Protein AF-A0A1V5XYE4-F1 (afdb_monomer)

Nearest PDB structures (foldseek):
  3ja6-assembly1_I  TM=1.563E-01  e=5.428E+00  Escherichia coli

Structure (mmCIF, N/CA/C/O backbone):
data_AF-A0A1V5XYE4-F1
#
_entry.id   AF-A0A1V5XYE4-F1
#
loop_
_atom_site.group_PDB
_atom_site.id
_atom_site.type_symbol
_atom_site.label_atom_id
_atom_site.label_alt_id
_atom_site.label_comp_id
_atom_site.label_asym_id
_atom_site.label_entity_id
_atom_site.label_seq_id
_atom_site.pdbx_PDB_ins_code
_atom_site.Cartn_x
_atom_site.Cartn_y
_atom_site.Cartn_z
_atom_site.occupancy
_atom_site.B_iso_or_equiv
_atom_site.auth_seq_id
_atom_site.auth_comp_id
_atom_site.auth_asym_id
_atom_site.auth_atom_id
_atom_site.pdbx_PDB_model_num
ATOM 1 N N . MET A 1 1 ? 5.015 5.036 19.040 1.00 87.12 1 MET A N 1
ATOM 2 C CA . MET A 1 1 ? 4.004 5.049 17.953 1.00 87.12 1 MET A CA 1
ATOM 3 C C . MET A 1 1 ? 4.016 3.745 17.166 1.00 87.12 1 MET A C 1
ATOM 5 O O . MET A 1 1 ? 3.010 3.056 17.189 1.00 87.12 1 MET A O 1
ATOM 9 N N . PHE A 1 2 ? 5.147 3.358 16.565 1.00 89.50 2 PHE A N 1
ATOM 10 C CA . PHE A 1 2 ? 5.253 2.125 15.772 1.00 89.50 2 PHE A CA 1
ATOM 11 C C . PHE A 1 2 ? 4.821 0.846 16.514 1.00 89.50 2 PHE A C 1
ATOM 13 O O . PHE A 1 2 ? 4.081 0.051 15.952 1.00 89.50 2 PHE A O 1
ATOM 20 N N . GLY A 1 3 ? 5.181 0.682 17.795 1.00 89.25 3 GLY A N 1
ATOM 21 C CA . GLY A 1 3 ? 4.737 -0.477 18.587 1.00 89.25 3 GLY A CA 1
ATOM 22 C C . GLY A 1 3 ? 3.211 -0.617 18.690 1.00 89.25 3 GLY A C 1
ATOM 23 O O . GLY A 1 3 ? 2.700 -1.724 18.583 1.00 89.25 3 GLY A O 1
ATOM 24 N N . ARG A 1 4 ? 2.474 0.501 18.800 1.00 88.06 4 ARG A N 1
ATOM 25 C CA . ARG A 1 4 ? 0.998 0.494 18.793 1.00 88.06 4 ARG A CA 1
ATOM 26 C C . ARG A 1 4 ? 0.442 0.087 17.428 1.00 88.06 4 ARG A C 1
ATOM 28 O O . ARG A 1 4 ? -0.447 -0.751 17.369 1.00 88.06 4 ARG A O 1
ATOM 35 N N . ILE A 1 5 ? 1.027 0.609 16.345 1.00 90.81 5 ILE A N 1
ATOM 36 C CA . ILE A 1 5 ? 0.673 0.233 14.965 1.00 90.81 5 ILE A CA 1
ATOM 37 C C . ILE A 1 5 ? 0.861 -1.269 14.755 1.00 90.81 5 ILE A C 1
ATOM 39 O O . ILE A 1 5 ? -0.034 -1.924 14.229 1.00 90.81 5 ILE A O 1
ATOM 43 N N . PHE A 1 6 ? 2.001 -1.812 15.187 1.00 91.88 6 PHE A N 1
ATOM 44 C CA . PHE A 1 6 ? 2.317 -3.228 15.033 1.00 91.88 6 PHE A CA 1
ATOM 45 C C . PHE A 1 6 ? 1.397 -4.127 15.865 1.00 91.88 6 PHE A C 1
ATOM 47 O O . PHE A 1 6 ? 0.899 -5.116 15.342 1.00 91.88 6 PHE A O 1
ATOM 54 N N . LEU A 1 7 ? 1.130 -3.773 17.127 1.00 89.62 7 LEU A N 1
ATOM 55 C CA . LEU A 1 7 ? 0.199 -4.518 17.981 1.00 89.62 7 LEU A CA 1
ATOM 56 C C . LEU A 1 7 ? -1.216 -4.517 17.400 1.00 89.62 7 LEU A C 1
ATOM 58 O O . LEU A 1 7 ? -1.809 -5.581 17.266 1.00 89.62 7 LEU A O 1
ATOM 62 N N . LYS A 1 8 ? -1.729 -3.348 16.994 1.00 89.25 8 LYS A N 1
ATOM 63 C CA . LYS A 1 8 ? -3.034 -3.236 16.328 1.00 89.25 8 LYS A CA 1
ATOM 64 C C . LYS A 1 8 ? -3.092 -4.090 15.067 1.00 89.25 8 LYS A C 1
ATOM 66 O O . LYS A 1 8 ? -3.981 -4.913 14.926 1.00 89.25 8 LYS A O 1
ATOM 71 N N . PHE A 1 9 ? -2.094 -3.947 14.198 1.00 93.69 9 PHE A N 1
ATOM 72 C CA . PHE A 1 9 ? -1.968 -4.745 12.981 1.00 93.69 9 PHE A CA 1
ATOM 73 C C . PHE A 1 9 ? -1.980 -6.252 13.273 1.00 93.69 9 PHE A C 1
ATOM 75 O O . PHE A 1 9 ? -2.695 -6.997 12.611 1.00 93.69 9 PHE A O 1
ATOM 82 N N . PHE A 1 10 ? -1.205 -6.698 14.264 1.00 93.81 10 PHE A N 1
ATOM 83 C CA . PHE A 1 10 ? -1.121 -8.103 14.641 1.00 93.81 10 PHE A CA 1
ATOM 84 C C . PHE A 1 10 ? -2.472 -8.639 15.122 1.00 93.81 10 PHE A C 1
ATOM 86 O O . PHE A 1 10 ? -2.910 -9.681 14.641 1.00 93.81 10 PHE A O 1
ATOM 93 N N . TRP A 1 11 ? -3.142 -7.922 16.026 1.00 92.56 11 TRP A N 1
ATOM 94 C CA . TRP A 1 11 ? -4.432 -8.341 16.573 1.00 92.56 11 TRP A CA 1
ATOM 95 C C . TRP A 1 11 ? -5.554 -8.298 15.532 1.00 92.56 11 TRP A C 1
ATOM 97 O O . TRP A 1 11 ? -6.297 -9.269 15.424 1.00 92.56 11 TRP A O 1
ATOM 107 N N . ASP A 1 12 ? -5.612 -7.255 14.698 1.00 92.75 12 ASP A N 1
ATOM 108 C CA . ASP A 1 12 ? -6.582 -7.152 13.600 1.00 92.75 12 ASP A CA 1
ATOM 109 C C . ASP A 1 12 ? -6.436 -8.327 12.614 1.00 92.75 12 ASP A C 1
ATOM 111 O O . ASP A 1 12 ? -7.423 -8.857 12.106 1.00 92.75 12 ASP A O 1
ATOM 115 N N . VAL A 1 13 ? -5.203 -8.766 12.340 1.00 94.25 13 VAL A N 1
ATOM 116 C CA . VAL A 1 13 ? -4.950 -9.939 11.492 1.00 94.25 13 VAL A CA 1
ATOM 117 C C . VAL A 1 13 ? -5.279 -11.239 12.223 1.00 94.25 13 VAL A C 1
ATOM 119 O O . VAL A 1 13 ? -5.852 -12.136 11.613 1.00 94.25 13 VAL A O 1
ATOM 122 N N . TYR A 1 14 ? -4.909 -11.361 13.498 1.00 93.75 14 TYR A N 1
ATOM 123 C CA . TYR A 1 14 ? -5.106 -12.573 14.294 1.00 93.75 14 TYR A CA 1
ATOM 124 C C . TYR A 1 14 ? -6.592 -12.890 14.491 1.00 93.75 14 TYR A C 1
ATOM 126 O O . TYR A 1 14 ? -7.023 -14.000 14.174 1.00 93.75 14 TYR A O 1
ATOM 134 N N . ASP A 1 15 ? -7.380 -11.907 14.935 1.00 92.56 15 ASP A N 1
ATOM 135 C CA . ASP A 1 15 ? -8.805 -12.083 15.241 1.00 92.56 15 ASP A CA 1
ATOM 136 C C . ASP A 1 15 ? -9.614 -12.463 13.981 1.00 92.56 15 ASP A C 1
ATOM 138 O O . ASP A 1 15 ? -10.582 -13.220 14.056 1.00 92.56 15 ASP A O 1
ATOM 142 N N . TYR A 1 16 ? -9.180 -12.009 12.799 1.00 94.31 16 TYR A N 1
ATOM 143 C CA . TYR A 1 16 ? -9.858 -12.260 11.521 1.00 94.31 16 TYR A CA 1
ATOM 144 C C . TYR A 1 16 ? -9.106 -13.210 10.580 1.00 94.31 16 TYR A C 1
ATOM 146 O O . TYR A 1 16 ? -9.480 -13.338 9.410 1.00 94.31 16 TYR A O 1
ATOM 154 N N . LEU A 1 17 ? -8.086 -13.925 11.070 1.00 94.75 17 LEU A N 1
ATOM 155 C CA . LEU A 1 17 ? -7.137 -14.682 10.243 1.00 94.75 17 LEU A CA 1
ATOM 156 C C . LEU A 1 17 ? -7.825 -15.628 9.250 1.00 94.75 17 LEU A C 1
ATOM 158 O O . LEU A 1 17 ? -7.486 -15.646 8.068 1.00 94.75 17 LEU A O 1
ATOM 162 N N . GLY A 1 18 ? -8.834 -16.378 9.705 1.00 94.69 18 GLY A N 1
ATOM 163 C CA . GLY A 1 18 ? -9.575 -17.313 8.854 1.00 94.69 18 GLY A CA 1
ATOM 164 C C . GLY A 1 18 ? -10.311 -16.628 7.695 1.00 94.69 18 GLY A C 1
ATOM 165 O O . GLY A 1 18 ? -10.208 -17.075 6.551 1.00 94.69 18 GLY A O 1
ATOM 166 N N . ARG A 1 19 ? -11.009 -15.511 7.964 1.00 94.44 19 ARG A N 1
ATOM 167 C CA . ARG A 1 19 ? -11.708 -14.727 6.925 1.00 94.44 19 ARG A CA 1
ATOM 168 C C . ARG A 1 19 ? -10.698 -14.106 5.957 1.00 94.44 19 ARG A C 1
ATOM 170 O O . ARG A 1 19 ? -10.899 -14.148 4.746 1.00 94.44 19 ARG A O 1
ATOM 177 N N . LEU A 1 20 ? -9.579 -13.605 6.472 1.00 92.12 20 LEU A N 1
ATOM 178 C CA . LEU A 1 20 ? -8.527 -12.992 5.664 1.00 92.12 20 LEU A CA 1
ATOM 179 C C . LEU A 1 20 ? -7.843 -13.989 4.727 1.00 92.12 20 LEU A C 1
ATOM 181 O O . LEU A 1 20 ? -7.649 -13.657 3.561 1.00 92.12 20 LEU A O 1
ATOM 185 N N . ILE A 1 21 ? -7.538 -15.209 5.185 1.00 94.25 21 ILE A N 1
ATOM 186 C CA . ILE A 1 21 ? -6.959 -16.263 4.334 1.00 94.25 21 ILE A CA 1
ATOM 187 C C . ILE A 1 21 ? -7.902 -16.588 3.175 1.00 94.25 21 ILE A C 1
ATOM 189 O O . ILE A 1 21 ? -7.488 -16.579 2.018 1.00 94.25 21 ILE A O 1
ATOM 193 N N . VAL A 1 22 ? -9.185 -16.830 3.462 1.00 94.12 22 VAL A N 1
ATOM 194 C CA . VAL A 1 22 ? -10.173 -17.165 2.424 1.00 94.12 22 VAL A CA 1
ATOM 195 C C . VAL A 1 22 ? -10.345 -16.006 1.437 1.00 94.12 22 VAL A C 1
ATOM 197 O O . VAL A 1 22 ? -10.316 -16.221 0.225 1.00 94.12 22 VAL A O 1
ATOM 200 N N . ALA A 1 23 ? -10.455 -14.770 1.931 1.00 91.38 23 ALA A N 1
ATOM 201 C CA . ALA A 1 23 ? -10.553 -13.587 1.084 1.00 91.38 23 ALA A CA 1
ATOM 202 C C . ALA A 1 23 ? -9.298 -13.404 0.209 1.00 91.38 23 ALA A C 1
ATOM 204 O O . ALA A 1 23 ? -9.416 -13.127 -0.984 1.00 91.38 23 ALA A O 1
ATOM 205 N N . ASN A 1 24 ? -8.100 -13.612 0.766 1.00 91.25 24 ASN A N 1
ATOM 206 C CA . ASN A 1 24 ? -6.839 -13.513 0.035 1.00 91.25 24 ASN A CA 1
ATOM 207 C C . ASN A 1 24 ? -6.732 -14.589 -1.056 1.00 91.25 24 ASN A C 1
ATOM 209 O O . ASN A 1 24 ? -6.371 -14.254 -2.178 1.00 91.25 24 ASN A O 1
ATOM 213 N N . ILE A 1 25 ? -7.124 -15.839 -0.777 1.00 91.94 25 ILE A N 1
ATOM 214 C CA . ILE A 1 25 ? -7.169 -16.926 -1.773 1.00 91.94 25 ILE A CA 1
ATOM 215 C C . ILE A 1 25 ? -8.095 -16.554 -2.935 1.00 91.94 25 ILE A C 1
ATOM 217 O O . ILE A 1 25 ? -7.688 -16.639 -4.094 1.00 91.94 25 ILE A O 1
ATOM 221 N N . ILE A 1 26 ? -9.323 -16.105 -2.645 1.00 91.25 26 ILE A N 1
ATOM 222 C CA . ILE A 1 26 ? -10.295 -15.704 -3.677 1.00 91.25 26 ILE A CA 1
ATOM 223 C C . ILE A 1 26 ? -9.721 -14.573 -4.538 1.00 91.25 26 ILE A C 1
ATOM 225 O O . ILE A 1 26 ? -9.756 -14.647 -5.767 1.00 91.25 26 ILE A O 1
ATOM 229 N N . LEU A 1 27 ? -9.160 -13.541 -3.904 1.00 88.25 27 LEU A N 1
ATOM 230 C CA . LEU A 1 27 ? -8.563 -12.408 -4.606 1.00 88.25 27 LEU A CA 1
ATOM 231 C C . LEU A 1 27 ? -7.361 -12.835 -5.450 1.00 88.25 27 LEU A C 1
ATOM 233 O O . LEU A 1 27 ? -7.270 -12.430 -6.605 1.00 88.25 27 LEU A O 1
ATOM 237 N N . CYS A 1 28 ? -6.477 -13.683 -4.925 1.00 86.81 28 CYS A N 1
ATOM 238 C CA . CYS A 1 28 ? -5.348 -14.220 -5.675 1.00 86.81 28 CYS A CA 1
ATOM 239 C C . CYS A 1 28 ? -5.809 -15.015 -6.898 1.00 86.81 28 CYS A C 1
ATOM 241 O O . CYS A 1 28 ? -5.281 -14.785 -7.980 1.00 86.81 28 CYS A O 1
ATOM 243 N N . LEU A 1 29 ? -6.820 -15.879 -6.775 1.00 88.94 29 LEU A N 1
ATOM 244 C CA . LEU A 1 29 ? -7.366 -16.623 -7.916 1.00 88.94 29 LEU A CA 1
ATOM 245 C C . LEU A 1 29 ? -7.940 -15.690 -8.992 1.00 88.94 29 LEU A C 1
ATOM 247 O O . LEU A 1 29 ? -7.657 -15.877 -10.176 1.00 88.94 29 LEU A O 1
ATOM 251 N N . ILE A 1 30 ? -8.694 -14.660 -8.591 1.00 87.31 30 ILE A N 1
ATOM 252 C CA . ILE A 1 30 ? -9.241 -13.654 -9.516 1.00 87.31 30 ILE A CA 1
ATOM 253 C C . ILE A 1 30 ? -8.107 -12.901 -10.219 1.00 87.31 30 ILE A C 1
ATOM 255 O O . ILE A 1 30 ? -8.108 -12.783 -11.443 1.00 87.31 30 ILE A O 1
ATOM 259 N N . ILE A 1 31 ? -7.124 -12.416 -9.459 1.00 84.44 31 ILE A N 1
ATOM 260 C CA . ILE A 1 31 ? -5.975 -11.672 -9.981 1.00 84.44 31 ILE A CA 1
ATOM 261 C C . ILE A 1 31 ? -5.167 -12.532 -10.947 1.00 84.44 31 ILE A C 1
ATOM 263 O O . ILE A 1 31 ? -4.889 -12.092 -12.059 1.00 84.44 31 ILE A O 1
ATOM 267 N N . THR A 1 32 ? -4.801 -13.752 -10.554 1.00 82.94 32 THR A N 1
ATOM 268 C CA . THR A 1 32 ? -4.034 -14.665 -11.404 1.00 82.94 32 THR A CA 1
ATOM 269 C C . THR A 1 32 ? -4.805 -14.983 -12.681 1.00 82.94 32 THR A C 1
ATOM 271 O O . THR A 1 32 ? -4.222 -14.903 -13.758 1.00 82.94 32 THR A O 1
ATOM 274 N N . GLY A 1 33 ? -6.114 -15.243 -12.594 1.00 86.00 33 GLY A N 1
ATOM 275 C CA . GLY A 1 33 ? -6.963 -15.458 -13.768 1.00 86.00 33 GLY A CA 1
ATOM 276 C C . GLY A 1 33 ? -6.997 -14.253 -14.714 1.00 86.00 33 GLY A C 1
ATOM 277 O O . GLY A 1 33 ? -6.826 -14.414 -15.923 1.00 86.00 33 GLY A O 1
ATOM 278 N N . LEU A 1 34 ? -7.144 -13.038 -14.174 1.00 84.06 34 LEU A N 1
ATOM 279 C CA . LEU A 1 34 ? -7.104 -11.799 -14.957 1.00 84.06 34 LEU A CA 1
ATOM 280 C C . LEU A 1 34 ? -5.739 -11.589 -15.615 1.00 84.06 34 LEU A C 1
ATOM 282 O O . LEU A 1 34 ? -5.681 -11.276 -16.801 1.00 84.06 34 LEU A O 1
ATOM 286 N N . ILE A 1 35 ? -4.646 -11.803 -14.880 1.00 79.50 35 ILE A N 1
ATOM 287 C CA . ILE A 1 35 ? -3.281 -11.705 -15.412 1.00 79.50 35 ILE A CA 1
ATOM 288 C C . ILE A 1 35 ? -3.088 -12.696 -16.558 1.00 79.50 35 ILE A C 1
ATOM 290 O O . ILE A 1 35 ? -2.590 -12.311 -17.613 1.00 79.50 35 ILE A O 1
ATOM 294 N N . SER A 1 36 ? -3.503 -13.953 -16.386 1.00 82.75 36 SER A N 1
ATOM 295 C CA . SER A 1 36 ? -3.401 -14.968 -17.435 1.00 82.75 36 SER A CA 1
ATOM 296 C C . SER A 1 36 ? -4.205 -14.586 -18.679 1.00 82.75 36 SER A C 1
ATOM 298 O O . SER A 1 36 ? -3.688 -14.707 -19.788 1.00 82.75 36 SER A O 1
ATOM 300 N N . ALA A 1 37 ? -5.426 -14.070 -18.514 1.00 84.12 37 ALA A N 1
ATOM 301 C CA . ALA A 1 37 ? -6.259 -13.605 -19.623 1.00 84.12 37 ALA A CA 1
ATOM 302 C C . ALA A 1 37 ? -5.641 -12.406 -20.361 1.00 84.12 37 ALA A C 1
ATOM 304 O O . ALA A 1 37 ? -5.561 -12.409 -21.589 1.00 84.12 37 ALA A O 1
ATOM 305 N N . ILE A 1 38 ? -5.155 -11.406 -19.622 1.00 82.00 38 ILE A N 1
ATOM 306 C CA . ILE A 1 38 ? -4.462 -10.238 -20.183 1.00 82.00 38 ILE A CA 1
ATOM 307 C C . ILE A 1 38 ? -3.219 -10.675 -20.946 1.00 82.00 38 ILE A C 1
ATOM 309 O O . ILE A 1 38 ? -2.974 -10.199 -22.051 1.00 82.00 38 ILE A O 1
ATOM 313 N N . TRP A 1 39 ? -2.426 -11.574 -20.366 1.00 79.44 39 TRP A N 1
ATOM 314 C CA . TRP A 1 39 ? -1.197 -12.040 -20.986 1.00 79.44 39 TRP A CA 1
ATOM 315 C C . TRP A 1 39 ? -1.480 -12.824 -22.267 1.00 79.44 39 TRP A C 1
ATOM 317 O O . TRP A 1 39 ? -0.854 -12.556 -23.288 1.00 79.44 39 TRP A O 1
ATOM 327 N N . ALA A 1 40 ? -2.479 -13.711 -22.252 1.00 84.50 40 ALA A N 1
ATOM 328 C CA . ALA A 1 40 ? -2.927 -14.429 -23.442 1.00 84.50 40 ALA A CA 1
ATOM 329 C C . ALA A 1 40 ? -3.407 -13.472 -24.547 1.00 84.50 40 ALA A C 1
ATOM 331 O O . ALA A 1 40 ? -3.040 -13.641 -25.708 1.00 84.50 40 ALA A O 1
ATOM 332 N N . ALA A 1 41 ? -4.167 -12.431 -24.189 1.00 83.38 41 ALA A N 1
ATOM 333 C CA . ALA A 1 41 ? -4.645 -11.420 -25.132 1.00 83.38 41 ALA A CA 1
ATOM 334 C C . ALA A 1 41 ? -3.528 -10.492 -25.644 1.00 83.38 41 ALA A C 1
ATOM 336 O O . ALA A 1 41 ? -3.555 -10.061 -26.794 1.00 83.38 41 ALA A O 1
ATOM 337 N N . GLY A 1 42 ? -2.537 -10.182 -24.804 1.00 80.44 42 GLY A N 1
ATOM 338 C CA . GLY A 1 42 ? -1.397 -9.327 -25.138 1.00 80.44 42 GLY A CA 1
ATOM 339 C C . GLY A 1 42 ? -0.279 -10.048 -25.893 1.00 80.44 42 GLY A C 1
ATOM 340 O O . GLY A 1 42 ? 0.546 -9.394 -26.530 1.00 80.44 42 GLY A O 1
ATOM 341 N N . TYR A 1 43 ? -0.242 -11.382 -25.864 1.00 82.25 43 TYR A N 1
ATOM 342 C CA . TYR A 1 43 ? 0.817 -12.182 -26.482 1.00 82.25 43 TYR A CA 1
ATOM 343 C C . TYR A 1 43 ? 0.989 -11.961 -28.002 1.00 82.25 43 TYR A C 1
ATOM 345 O O . TYR A 1 43 ? 2.128 -11.843 -28.456 1.00 82.25 43 TYR A O 1
ATOM 353 N N . PRO A 1 44 ? -0.070 -11.820 -28.822 1.00 84.19 44 PRO A N 1
ATOM 354 C CA . PRO A 1 44 ? 0.095 -11.497 -30.242 1.00 84.19 44 PRO A CA 1
ATOM 355 C C . PRO A 1 44 ? 0.760 -10.132 -30.461 1.00 84.19 44 PRO A C 1
ATOM 357 O O . PRO A 1 44 ? 1.620 -9.982 -31.329 1.00 84.19 44 PRO A O 1
ATOM 360 N N . LEU A 1 45 ? 0.410 -9.145 -29.630 1.00 76.38 45 LEU A N 1
ATOM 361 C CA . LEU A 1 45 ? 0.993 -7.807 -29.683 1.00 76.38 45 LEU A CA 1
ATOM 362 C C . LEU A 1 45 ? 2.467 -7.826 -29.237 1.00 76.38 45 LEU A C 1
ATOM 364 O O . LEU A 1 45 ? 3.300 -7.155 -29.845 1.00 76.38 45 LEU A O 1
ATOM 368 N N . TYR A 1 46 ? 2.805 -8.664 -28.248 1.00 76.81 46 TYR A N 1
ATOM 369 C CA . TYR A 1 46 ? 4.188 -8.920 -27.828 1.00 76.81 46 TYR A CA 1
ATOM 370 C C . TYR A 1 46 ? 5.051 -9.413 -28.987 1.00 76.81 46 TYR A C 1
ATOM 372 O O . TYR A 1 46 ? 6.152 -8.907 -29.213 1.00 76.81 46 TYR A O 1
ATOM 380 N N . MET A 1 47 ? 4.535 -10.393 -29.729 1.00 79.94 47 MET A N 1
ATOM 381 C CA . MET A 1 47 ? 5.239 -10.986 -30.862 1.00 79.94 47 MET A CA 1
ATOM 382 C C . MET A 1 47 ? 5.427 -9.983 -32.008 1.00 79.94 47 MET A C 1
ATOM 384 O O . MET A 1 47 ? 6.448 -10.034 -32.690 1.00 79.94 47 MET A O 1
ATOM 388 N N . ALA A 1 48 ? 4.494 -9.041 -32.183 1.00 80.25 48 ALA A N 1
ATOM 389 C CA . ALA A 1 48 ? 4.549 -8.022 -33.229 1.00 80.25 48 ALA A CA 1
ATOM 390 C C . ALA A 1 48 ? 5.500 -6.846 -32.918 1.00 80.25 48 ALA A C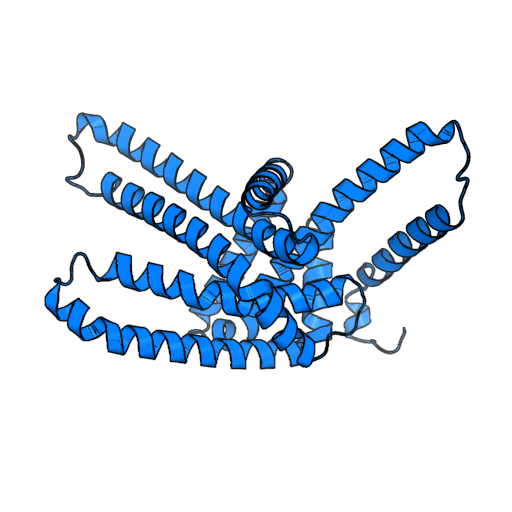 1
ATOM 392 O O . ALA A 1 48 ? 6.159 -6.342 -33.824 1.00 80.25 48 ALA A O 1
ATOM 393 N N . MET A 1 49 ? 5.590 -6.394 -31.660 1.00 71.50 49 MET A N 1
ATOM 394 C CA . MET A 1 49 ? 6.289 -5.143 -31.296 1.00 71.50 49 MET A CA 1
ATOM 395 C C . MET A 1 49 ? 7.775 -5.307 -30.921 1.00 71.50 49 MET A C 1
ATOM 397 O O . MET A 1 49 ? 8.461 -4.319 -30.657 1.00 71.50 49 MET A O 1
ATOM 401 N N . GLY A 1 50 ? 8.302 -6.534 -30.917 1.00 70.25 50 GLY A N 1
ATOM 402 C CA . GLY A 1 50 ? 9.698 -6.816 -30.579 1.00 70.25 50 GLY A CA 1
ATOM 403 C C . GLY A 1 50 ? 9.983 -6.827 -29.067 1.00 70.25 50 GLY A C 1
ATOM 404 O O . GLY A 1 50 ? 9.460 -6.041 -28.276 1.00 70.25 50 GLY A O 1
ATOM 405 N N . LYS A 1 51 ? 10.868 -7.741 -28.646 1.00 69.25 51 LYS A N 1
ATOM 406 C CA . LYS A 1 51 ? 11.081 -8.118 -27.232 1.00 69.25 51 LYS A CA 1
ATOM 407 C C . LYS A 1 51 ? 11.600 -6.991 -26.324 1.00 69.25 51 LYS A C 1
ATOM 409 O O . LYS A 1 51 ? 11.444 -7.085 -25.111 1.00 69.25 51 LYS A O 1
ATOM 414 N N . ALA A 1 52 ? 12.227 -5.955 -26.887 1.00 64.56 52 ALA A N 1
ATOM 415 C CA . ALA A 1 52 ? 12.987 -4.954 -26.133 1.00 64.56 52 ALA A CA 1
ATOM 416 C C . ALA A 1 52 ? 12.139 -3.824 -25.512 1.00 64.56 52 ALA A C 1
ATOM 418 O O . ALA A 1 52 ? 12.591 -3.202 -24.555 1.00 64.56 52 ALA A O 1
ATOM 419 N N . LEU A 1 53 ? 10.932 -3.562 -26.029 1.00 57.81 53 LEU A N 1
ATOM 420 C CA . LEU A 1 53 ? 10.060 -2.460 -25.576 1.00 57.81 53 LEU A CA 1
ATOM 421 C C . LEU A 1 53 ? 8.774 -2.940 -24.893 1.00 57.81 53 LEU A C 1
ATOM 423 O O . LEU A 1 53 ? 8.223 -2.241 -24.049 1.00 57.81 53 LEU A O 1
ATOM 427 N N . PHE A 1 54 ? 8.309 -4.144 -25.223 1.00 61.53 54 PHE A N 1
ATOM 428 C CA . PHE A 1 54 ? 7.010 -4.641 -24.775 1.00 61.53 54 PHE A CA 1
ATOM 429 C C . PHE A 1 54 ? 7.002 -5.171 -23.330 1.00 61.53 54 PHE A C 1
ATOM 431 O O . PHE A 1 54 ? 5.998 -5.069 -22.629 1.00 61.53 54 PHE A O 1
ATOM 438 N N . LEU A 1 55 ? 8.120 -5.741 -22.869 1.00 58.31 55 LEU A N 1
ATOM 439 C CA . LEU A 1 55 ? 8.186 -6.467 -21.594 1.00 58.31 55 LEU A CA 1
ATOM 440 C C . LEU A 1 55 ? 8.070 -5.570 -20.341 1.00 58.31 55 LEU A C 1
ATOM 442 O O . LEU A 1 55 ? 7.340 -5.954 -19.428 1.00 58.31 55 LEU A O 1
ATOM 446 N N . PRO A 1 56 ? 8.726 -4.391 -20.271 1.00 56.50 56 PRO A N 1
ATOM 447 C CA . PRO A 1 56 ? 8.620 -3.519 -19.100 1.00 56.50 56 PRO A CA 1
ATOM 448 C C . PRO A 1 56 ? 7.271 -2.789 -19.045 1.00 56.50 56 PRO A C 1
ATOM 450 O O . PRO A 1 56 ? 6.604 -2.813 -18.018 1.00 56.50 56 PRO A O 1
ATOM 453 N N . ALA A 1 57 ? 6.837 -2.211 -20.171 1.00 55.88 57 ALA A N 1
ATOM 454 C CA . ALA A 1 57 ? 5.698 -1.292 -20.221 1.00 55.88 57 ALA A CA 1
ATOM 455 C C . ALA A 1 57 ? 4.326 -1.983 -20.121 1.00 55.88 57 ALA A C 1
ATOM 457 O O . ALA A 1 57 ? 3.383 -1.408 -19.581 1.00 55.88 57 ALA A O 1
ATOM 458 N N . LEU A 1 58 ? 4.193 -3.211 -20.637 1.00 58.19 58 LEU A N 1
ATOM 459 C CA . LEU A 1 58 ? 2.913 -3.924 -20.633 1.00 58.19 58 LEU A CA 1
ATOM 460 C C . LEU A 1 58 ? 2.769 -4.841 -19.411 1.00 58.19 58 LEU A C 1
ATOM 462 O O . LEU A 1 58 ? 1.671 -4.982 -18.880 1.00 58.19 58 LEU A O 1
ATOM 466 N N . GLY A 1 59 ? 3.874 -5.423 -18.931 1.00 57.19 59 GLY A N 1
ATOM 467 C CA . GLY A 1 59 ? 3.877 -6.346 -17.794 1.00 57.19 59 GLY A CA 1
ATOM 468 C C . GLY A 1 59 ? 3.670 -5.658 -16.445 1.00 57.19 59 GLY A C 1
ATOM 469 O O . GLY A 1 59 ? 2.859 -6.121 -15.650 1.00 57.19 59 GLY A O 1
ATOM 470 N N . ILE A 1 60 ? 4.362 -4.543 -16.194 1.00 57.97 60 ILE A N 1
ATOM 471 C CA . ILE A 1 60 ? 4.286 -3.816 -14.917 1.00 57.97 60 ILE A CA 1
ATOM 472 C C . ILE A 1 60 ? 3.028 -2.937 -14.892 1.00 57.97 60 ILE A C 1
ATOM 474 O O . ILE A 1 60 ? 2.246 -3.006 -13.941 1.00 57.97 60 ILE A O 1
ATOM 478 N N . GLY A 1 61 ? 2.754 -2.230 -15.993 1.00 56.50 61 GLY A N 1
ATOM 479 C CA . GLY A 1 61 ? 1.549 -1.425 -16.180 1.00 56.50 61 GLY A CA 1
ATOM 480 C C . GLY A 1 61 ? 0.250 -2.209 -15.961 1.00 56.50 61 GLY A C 1
ATOM 481 O O . GLY A 1 61 ? -0.522 -1.865 -15.068 1.00 56.50 61 GLY A O 1
ATOM 482 N N . LEU A 1 62 ? -0.018 -3.293 -16.701 1.00 56.47 62 LEU A N 1
ATOM 483 C CA . LEU A 1 62 ? -1.282 -4.039 -16.539 1.00 56.47 62 LEU A CA 1
ATOM 484 C C . LEU A 1 62 ? -1.389 -4.768 -15.196 1.00 56.47 62 LEU A C 1
ATOM 486 O O . LEU A 1 62 ? -2.478 -4.804 -14.617 1.00 56.47 62 LEU A O 1
ATOM 490 N N . PHE A 1 63 ? -0.277 -5.305 -14.681 1.00 55.91 63 PHE A N 1
ATOM 491 C CA . PHE A 1 63 ? -0.241 -5.972 -13.380 1.00 55.91 63 PHE A CA 1
ATOM 492 C C . PHE A 1 63 ? -0.625 -5.007 -12.260 1.00 55.91 63 PHE A C 1
ATOM 494 O O . PHE A 1 63 ? -1.557 -5.275 -11.505 1.00 55.91 63 PHE A O 1
ATOM 501 N N . LEU A 1 64 ? 0.021 -3.842 -12.189 1.00 60.25 64 LEU A N 1
ATOM 502 C CA . LEU A 1 64 ? -0.266 -2.875 -11.137 1.00 60.25 64 LEU A CA 1
ATOM 503 C C . LEU A 1 64 ? -1.666 -2.254 -11.299 1.00 60.25 64 LEU A C 1
ATOM 505 O O . LEU A 1 64 ? -2.330 -1.995 -10.295 1.00 60.25 64 LEU A O 1
ATOM 509 N N . THR A 1 65 ? -2.147 -2.038 -12.533 1.00 54.75 65 THR A N 1
ATOM 510 C CA . THR A 1 65 ? -3.404 -1.294 -12.767 1.00 54.75 65 THR A CA 1
ATOM 511 C C . THR A 1 65 ? -4.640 -2.114 -12.411 1.00 54.75 65 THR A C 1
ATOM 513 O O . THR A 1 65 ? -5.631 -1.554 -11.955 1.00 54.75 65 THR A O 1
ATOM 516 N N . ILE A 1 66 ? -4.593 -3.438 -12.578 1.00 53.22 66 ILE A N 1
ATOM 517 C CA . ILE A 1 66 ? -5.759 -4.308 -12.365 1.00 53.22 66 ILE A CA 1
ATOM 518 C C . ILE A 1 66 ? -5.648 -5.089 -11.049 1.00 53.22 66 ILE A C 1
ATOM 520 O O . ILE A 1 66 ? -6.649 -5.235 -10.346 1.00 53.22 66 ILE A O 1
ATOM 524 N N . ALA A 1 67 ? -4.447 -5.541 -10.667 1.00 57.44 67 ALA A N 1
ATOM 525 C CA . ALA A 1 67 ? -4.279 -6.436 -9.522 1.00 57.44 67 ALA A CA 1
ATOM 526 C C . ALA A 1 67 ? -4.224 -5.731 -8.160 1.00 57.44 67 ALA A C 1
ATOM 528 O O . ALA A 1 67 ? -4.575 -6.351 -7.164 1.00 57.44 67 ALA A O 1
ATOM 529 N N . LEU A 1 68 ? -3.794 -4.466 -8.079 1.00 65.81 68 LEU A N 1
ATOM 530 C CA . LEU A 1 68 ? -3.668 -3.746 -6.800 1.00 65.81 68 LEU A CA 1
ATOM 531 C C . LEU A 1 68 ? -4.962 -3.081 -6.296 1.00 65.81 68 LEU A C 1
ATOM 533 O O . LEU A 1 68 ? -5.278 -3.256 -5.118 1.00 65.81 68 LEU A O 1
ATOM 537 N N . PRO A 1 69 ? -5.738 -2.340 -7.115 1.00 67.50 69 PRO A N 1
ATOM 538 C CA . PRO A 1 69 ? -6.905 -1.617 -6.604 1.00 67.50 69 PRO A CA 1
ATOM 539 C C . PRO A 1 69 ? -8.071 -2.540 -6.231 1.00 67.50 69 PRO A C 1
ATOM 541 O O . PRO A 1 69 ? -8.861 -2.193 -5.355 1.00 67.50 69 PRO A O 1
ATOM 544 N N . PHE A 1 70 ? -8.180 -3.715 -6.862 1.00 68.31 70 PHE A N 1
ATOM 545 C CA . PHE A 1 70 ? -9.278 -4.656 -6.621 1.00 68.31 70 PHE A CA 1
ATOM 546 C C . PHE A 1 70 ? -9.229 -5.274 -5.204 1.00 68.31 70 PHE A C 1
ATOM 548 O O . PHE A 1 70 ? -10.198 -5.111 -4.460 1.00 68.31 70 PHE A O 1
ATOM 555 N N . PRO A 1 71 ? -8.109 -5.876 -4.752 1.00 77.56 71 PRO A N 1
ATOM 556 C CA . PRO A 1 71 ? -7.931 -6.304 -3.363 1.00 77.56 71 PRO A CA 1
ATOM 557 C C . PRO A 1 71 ? -7.934 -5.145 -2.379 1.00 77.56 71 PRO A C 1
ATOM 559 O O . PRO A 1 71 ? -8.511 -5.271 -1.302 1.00 77.56 71 PRO A O 1
ATOM 562 N N . ALA A 1 72 ? -7.304 -4.022 -2.744 1.00 81.00 72 ALA A N 1
ATOM 563 C CA . ALA A 1 72 ? -7.185 -2.877 -1.854 1.00 81.00 72 ALA A CA 1
ATOM 564 C C . ALA A 1 72 ? -8.560 -2.313 -1.477 1.00 81.00 72 ALA A C 1
ATOM 566 O O . ALA A 1 72 ? -8.798 -2.067 -0.302 1.00 81.00 72 ALA A O 1
ATOM 567 N N . ALA A 1 73 ? -9.487 -2.171 -2.432 1.00 88.88 73 ALA A N 1
ATOM 568 C CA . ALA A 1 73 ? -10.830 -1.654 -2.165 1.00 88.88 73 ALA A CA 1
ATOM 569 C C . ALA A 1 73 ? -11.602 -2.492 -1.143 1.00 88.88 73 ALA A C 1
ATOM 571 O O . ALA A 1 73 ? -12.132 -1.955 -0.173 1.00 88.88 73 ALA A O 1
ATOM 572 N N . ALA A 1 74 ? -11.647 -3.807 -1.355 1.00 92.25 74 ALA A N 1
ATOM 573 C CA . ALA A 1 74 ? -12.416 -4.706 -0.507 1.00 92.25 74 ALA A CA 1
ATOM 574 C C . ALA A 1 74 ? -11.759 -4.887 0.870 1.00 92.25 74 ALA A C 1
ATOM 576 O O . ALA A 1 74 ? -12.424 -4.757 1.893 1.00 92.25 74 ALA A O 1
ATOM 577 N N . MET A 1 75 ? -10.444 -5.130 0.903 1.00 94.19 75 MET A N 1
ATOM 578 C CA . MET A 1 75 ? -9.717 -5.385 2.149 1.00 94.19 75 MET A CA 1
ATOM 579 C C . MET A 1 75 ? -9.597 -4.136 3.020 1.00 94.19 75 MET A C 1
ATOM 581 O O . MET A 1 75 ? -9.765 -4.221 4.229 1.00 94.19 75 MET A O 1
ATOM 585 N N . ILE A 1 76 ? -9.327 -2.963 2.441 1.00 95.06 76 ILE A N 1
ATOM 586 C CA . ILE A 1 76 ? -9.210 -1.735 3.240 1.00 95.06 76 ILE A CA 1
ATOM 587 C C . ILE A 1 76 ? -10.572 -1.334 3.805 1.00 95.06 76 ILE A C 1
ATOM 589 O O . ILE A 1 76 ? -10.629 -0.894 4.946 1.00 95.06 76 ILE A O 1
ATOM 593 N N . HIS A 1 77 ? -11.663 -1.543 3.060 1.00 95.94 77 HIS A N 1
ATOM 594 C CA . HIS A 1 77 ? -13.012 -1.349 3.593 1.00 95.94 77 HIS A CA 1
ATOM 595 C C . HIS A 1 77 ? -13.339 -2.335 4.727 1.00 95.94 77 HIS A C 1
ATOM 597 O O . HIS A 1 77 ? -13.847 -1.938 5.772 1.00 95.94 77 HIS A O 1
ATOM 603 N N . PHE A 1 78 ? -12.972 -3.609 4.570 1.00 96.06 78 PHE A N 1
ATOM 604 C CA . PHE A 1 78 ? -13.088 -4.594 5.644 1.00 96.06 78 PHE A CA 1
ATOM 605 C C . PHE A 1 78 ? -12.342 -4.131 6.906 1.00 96.06 78 PHE A C 1
ATOM 607 O O . PHE A 1 78 ? -12.916 -4.083 7.990 1.00 96.06 78 PHE A O 1
ATOM 614 N N . PHE A 1 79 ? -11.083 -3.703 6.771 1.00 95.88 79 PHE A N 1
ATOM 615 C CA . PHE A 1 79 ? -10.297 -3.225 7.911 1.00 95.88 79 PHE A CA 1
ATOM 616 C C . PHE A 1 79 ? -10.761 -1.874 8.469 1.00 95.88 79 PHE A C 1
ATOM 618 O O . PHE A 1 79 ? -10.549 -1.621 9.658 1.00 95.88 79 PHE A O 1
ATOM 625 N N . SER A 1 80 ? -11.413 -1.019 7.670 1.00 95.81 80 SER A N 1
ATOM 626 C CA . SER A 1 80 ? -12.048 0.186 8.210 1.00 95.81 80 SER A CA 1
ATOM 627 C C . SER A 1 80 ? -13.174 -0.183 9.172 1.00 95.81 80 SER A C 1
ATOM 629 O O . SER A 1 80 ? -13.194 0.341 10.279 1.00 95.81 80 SER A O 1
ATOM 631 N N . LEU A 1 81 ? -14.007 -1.175 8.827 1.00 94.81 81 LEU A N 1
ATOM 632 C CA . LEU A 1 81 ? -15.064 -1.671 9.718 1.00 94.81 81 LEU A CA 1
ATOM 633 C C . LEU A 1 81 ? -14.492 -2.290 11.000 1.00 94.81 81 LEU A C 1
ATOM 635 O O . LEU A 1 81 ? -14.961 -1.970 12.089 1.00 94.81 81 LEU A O 1
ATOM 639 N N . VAL A 1 82 ? -13.419 -3.086 10.889 1.00 93.38 82 VAL A N 1
ATOM 640 C CA . VAL A 1 82 ? -12.707 -3.644 12.058 1.00 93.38 82 VAL A CA 1
ATOM 641 C C . VAL A 1 82 ? -12.212 -2.539 12.995 1.00 93.38 82 VAL A C 1
ATOM 643 O O . VAL A 1 82 ? -12.340 -2.648 14.216 1.00 93.38 82 VAL A O 1
ATOM 646 N N . SER A 1 83 ? -11.654 -1.463 12.430 1.00 90.56 83 SER A N 1
ATOM 647 C CA . SER A 1 83 ? -11.167 -0.311 13.200 1.00 90.56 83 SER A CA 1
ATOM 648 C C . SER A 1 83 ? -12.284 0.521 13.825 1.00 90.56 83 SER A C 1
ATOM 650 O O . SER A 1 83 ? -12.064 1.152 14.860 1.00 90.56 83 SER A O 1
ATOM 652 N N . ASP A 1 84 ? -13.469 0.501 13.226 1.00 88.94 84 ASP A N 1
ATOM 653 C CA . ASP A 1 84 ? -14.684 1.124 13.749 1.00 88.94 84 ASP A CA 1
ATOM 654 C C . ASP A 1 84 ? -15.471 0.187 14.675 1.00 88.94 84 ASP A C 1
ATOM 656 O O . ASP A 1 84 ? -16.615 0.472 15.005 1.00 88.94 84 ASP A O 1
ATOM 660 N N . GLU A 1 85 ? -14.862 -0.923 15.101 1.00 85.44 85 GLU A N 1
ATOM 661 C CA . GLU A 1 85 ? -15.431 -1.916 16.022 1.00 85.44 85 GLU A CA 1
ATOM 662 C C . GLU A 1 85 ? -16.703 -2.614 15.524 1.00 85.44 85 GLU A C 1
ATOM 664 O O . GLU A 1 85 ? -17.403 -3.264 16.297 1.00 85.44 85 GLU A O 1
ATOM 669 N N . HIS A 1 86 ? -16.963 -2.552 14.221 1.00 89.75 86 HIS A N 1
ATOM 670 C CA . HIS A 1 86 ? -18.017 -3.329 13.587 1.00 89.75 86 HIS A CA 1
ATOM 671 C C . HIS A 1 86 ? -17.474 -4.719 13.247 1.00 89.75 86 HIS A C 1
ATOM 673 O O . HIS A 1 86 ? -16.330 -4.843 12.806 1.00 89.75 86 HIS A O 1
ATOM 679 N N . GLU A 1 87 ? -18.276 -5.770 13.443 1.00 91.50 87 GLU A N 1
ATOM 680 C CA . GLU A 1 87 ? -17.910 -7.112 12.987 1.00 91.50 87 GLU A CA 1
ATOM 681 C C . GLU A 1 87 ? -18.145 -7.202 11.470 1.00 91.50 87 GLU A C 1
ATOM 683 O O . GLU A 1 87 ? -19.294 -7.161 11.032 1.00 91.50 87 GLU A O 1
ATOM 688 N N . PRO A 1 88 ? -17.091 -7.319 10.646 1.00 93.19 88 PRO A N 1
ATOM 689 C CA . PRO A 1 88 ? -17.243 -7.275 9.201 1.00 93.19 88 PRO A CA 1
ATOM 690 C C . PRO A 1 88 ? -17.755 -8.606 8.637 1.00 93.19 88 PRO A C 1
ATOM 692 O O . PRO A 1 88 ? -17.161 -9.672 8.836 1.00 93.19 88 PRO A O 1
ATOM 695 N N . GLU A 1 89 ? -18.818 -8.550 7.850 1.00 95.00 89 GLU A N 1
ATOM 696 C CA . GLU A 1 89 ? -19.390 -9.687 7.143 1.00 95.00 89 GLU A CA 1
ATOM 697 C C . GLU A 1 89 ? -18.757 -9.893 5.755 1.00 95.00 89 GLU A C 1
ATOM 699 O O . GLU A 1 89 ? -18.143 -9.017 5.145 1.00 95.00 89 GLU A O 1
ATOM 704 N N . TRP A 1 90 ? -18.982 -11.071 5.164 1.00 92.62 90 TRP A N 1
ATOM 705 C CA . TRP A 1 90 ? -18.591 -11.349 3.774 1.00 92.62 90 TRP A CA 1
ATOM 706 C C . TRP A 1 90 ? -19.260 -10.422 2.751 1.00 92.62 90 TRP A C 1
ATOM 708 O O . TRP A 1 90 ? -18.736 -10.212 1.654 1.00 92.62 90 TRP A O 1
ATOM 718 N N . ARG A 1 91 ? -20.428 -9.871 3.092 1.00 94.44 91 ARG A N 1
ATOM 719 C CA . ARG A 1 91 ? -21.157 -8.925 2.241 1.00 94.44 91 ARG A CA 1
ATOM 720 C C . ARG A 1 91 ? -20.411 -7.597 2.125 1.00 94.44 91 ARG A C 1
ATOM 722 O O . ARG A 1 91 ? -20.399 -7.026 1.032 1.00 94.44 91 ARG A O 1
ATOM 729 N N . ASP A 1 92 ? -19.705 -7.201 3.177 1.00 93.44 92 ASP A N 1
ATOM 730 C CA . ASP A 1 92 ? -18.955 -5.948 3.234 1.00 93.44 92 ASP A CA 1
ATOM 731 C C . ASP A 1 92 ? -17.754 -5.966 2.289 1.00 93.44 92 ASP A C 1
ATOM 733 O O . ASP A 1 92 ? -17.436 -4.954 1.676 1.00 93.44 92 ASP A O 1
ATOM 737 N N . PHE A 1 93 ? -17.140 -7.127 2.034 1.00 92.25 93 PHE A N 1
ATOM 738 C CA . PHE A 1 93 ? -16.120 -7.245 0.981 1.00 92.25 93 PHE A CA 1
ATOM 739 C C . PHE A 1 93 ? -16.664 -6.838 -0.393 1.00 92.25 93 PHE A C 1
ATOM 741 O O . PHE A 1 93 ? -16.021 -6.104 -1.148 1.00 92.25 93 PHE A O 1
ATOM 748 N N . LYS A 1 94 ? -17.865 -7.320 -0.732 1.00 93.12 94 LYS A N 1
ATOM 749 C CA . LYS A 1 94 ? -18.519 -7.012 -2.009 1.00 93.12 94 LYS A CA 1
ATOM 750 C C . LYS A 1 94 ? -18.968 -5.556 -2.057 1.00 93.12 94 LYS A C 1
ATOM 752 O O . LYS A 1 94 ? -18.904 -4.943 -3.123 1.00 93.12 94 LYS A O 1
ATOM 757 N N . GLU A 1 95 ? -19.429 -5.012 -0.937 1.00 94.94 95 GLU A N 1
ATOM 758 C CA . GLU A 1 95 ? -19.792 -3.603 -0.821 1.00 94.94 95 GLU A CA 1
ATOM 759 C C . GLU A 1 95 ? -18.575 -2.688 -0.963 1.00 94.94 95 GLU A C 1
ATOM 761 O O . GLU A 1 95 ? -18.591 -1.784 -1.798 1.00 94.94 95 GLU A O 1
ATOM 766 N N . GLY A 1 96 ? -17.488 -2.982 -0.251 1.00 94.25 96 GLY A N 1
ATOM 767 C CA . GLY A 1 96 ? -16.224 -2.262 -0.343 1.00 94.25 96 GLY A CA 1
ATOM 768 C C . GLY A 1 96 ? -15.685 -2.239 -1.768 1.00 94.25 96 GLY A C 1
ATOM 769 O O . GLY A 1 96 ? -15.309 -1.182 -2.280 1.00 94.25 96 GLY A O 1
ATOM 770 N N . LEU A 1 97 ? -15.752 -3.379 -2.463 1.00 92.62 97 LEU A N 1
ATOM 771 C CA . LEU A 1 97 ? -15.405 -3.448 -3.877 1.00 92.62 97 LEU A CA 1
ATOM 772 C C . LEU A 1 97 ? -16.316 -2.553 -4.733 1.00 92.62 97 LEU A C 1
ATOM 774 O O . LEU A 1 97 ? -15.822 -1.719 -5.485 1.00 92.62 97 LEU A O 1
ATOM 778 N N . LYS A 1 98 ? -17.641 -2.678 -4.622 1.00 94.38 98 LYS A N 1
ATOM 779 C CA . LYS A 1 98 ? -18.580 -1.874 -5.427 1.00 94.38 98 LYS A CA 1
ATOM 780 C C . LYS A 1 98 ? -18.412 -0.371 -5.205 1.00 94.38 98 LYS A C 1
ATOM 782 O O . LYS A 1 98 ? -18.463 0.396 -6.163 1.00 94.38 98 LYS A O 1
ATOM 787 N N . THR A 1 99 ? -18.214 0.032 -3.957 1.00 95.62 99 THR A N 1
ATOM 788 C CA . THR A 1 99 ? -18.186 1.436 -3.548 1.00 95.62 99 THR A CA 1
ATOM 789 C C . THR A 1 99 ? -16.839 2.091 -3.847 1.00 95.62 99 THR A C 1
ATOM 791 O O . THR A 1 99 ? -16.799 3.227 -4.322 1.00 95.62 99 THR A O 1
ATOM 794 N N . HIS A 1 100 ? -15.726 1.390 -3.606 1.00 95.38 100 HIS A N 1
ATOM 795 C CA . HIS A 1 100 ? -14.390 1.996 -3.626 1.00 95.38 100 HIS A CA 1
ATOM 796 C C . HIS A 1 100 ? -13.513 1.584 -4.814 1.00 95.38 100 HIS A C 1
ATOM 798 O O . HIS A 1 100 ? -12.470 2.205 -5.020 1.00 95.38 100 HIS A O 1
ATOM 804 N N . TYR A 1 101 ? -13.919 0.610 -5.638 1.00 92.69 101 TYR A N 1
ATOM 805 C CA . TYR A 1 101 ? -13.075 0.117 -6.734 1.00 92.69 101 TYR A CA 1
ATOM 806 C C . TYR A 1 101 ? -12.708 1.197 -7.756 1.00 92.69 101 TYR A C 1
ATOM 808 O O . TYR A 1 101 ? -11.527 1.426 -7.995 1.00 92.69 101 TYR A O 1
ATOM 816 N N . ILE A 1 102 ? -13.688 1.893 -8.346 1.00 92.94 102 ILE A N 1
ATOM 817 C CA . ILE A 1 102 ? -13.416 2.874 -9.415 1.00 92.94 102 ILE A CA 1
ATOM 818 C C . ILE A 1 102 ? -12.545 4.042 -8.928 1.00 92.94 102 ILE A C 1
ATOM 820 O O . ILE A 1 102 ? -11.599 4.413 -9.628 1.00 92.94 102 ILE A O 1
ATOM 824 N N . PRO A 1 103 ? -12.807 4.653 -7.761 1.00 93.94 103 PRO A N 1
ATOM 825 C CA . PRO A 1 103 ? -11.938 5.714 -7.276 1.00 93.94 103 PRO A CA 1
ATOM 826 C C . PRO A 1 103 ? -10.522 5.246 -6.932 1.00 93.94 103 PRO A C 1
ATOM 828 O O . PRO A 1 103 ? -9.564 5.937 -7.280 1.00 93.94 103 PRO A O 1
ATOM 831 N N . LEU A 1 104 ? -10.374 4.078 -6.295 1.00 93.44 104 LEU A N 1
ATOM 832 C CA . LEU A 1 104 ? -9.051 3.538 -5.990 1.00 93.44 104 LEU A CA 1
ATOM 833 C C . LEU A 1 104 ? -8.306 3.158 -7.268 1.00 93.44 104 LEU A C 1
ATOM 835 O O . LEU A 1 104 ? -7.137 3.495 -7.378 1.00 93.44 104 LEU A O 1
ATOM 839 N N . LEU A 1 105 ? -8.984 2.601 -8.276 1.00 91.75 105 LEU A N 1
ATOM 840 C CA . LEU A 1 105 ? -8.418 2.350 -9.603 1.00 91.75 105 LEU A CA 1
ATOM 841 C C . LEU A 1 105 ? -7.822 3.626 -10.217 1.00 91.75 105 LEU A C 1
ATOM 843 O O . LEU A 1 105 ? -6.709 3.593 -10.736 1.00 91.75 105 LEU A O 1
ATOM 847 N N . LYS A 1 106 ? -8.517 4.768 -10.112 1.00 92.19 106 LYS A N 1
ATOM 848 C CA . LYS A 1 106 ? -7.995 6.066 -10.580 1.00 92.19 106 LYS A CA 1
ATOM 849 C C . LYS A 1 106 ? -6.752 6.503 -9.802 1.00 92.19 106 LYS A C 1
ATOM 851 O O . LYS A 1 106 ? -5.788 6.956 -10.413 1.00 92.19 106 LYS A O 1
ATOM 856 N N . ILE A 1 107 ? -6.757 6.363 -8.474 1.00 93.19 107 ILE A N 1
ATOM 857 C CA . ILE A 1 107 ? -5.598 6.699 -7.630 1.00 93.19 107 ILE A CA 1
ATOM 858 C C . ILE A 1 107 ? -4.407 5.796 -7.984 1.00 93.19 107 ILE A C 1
ATOM 860 O O . ILE A 1 107 ? -3.300 6.295 -8.181 1.00 93.19 107 ILE A O 1
ATOM 864 N N . THR A 1 108 ? -4.629 4.487 -8.117 1.00 90.81 108 THR A N 1
ATOM 865 C CA . THR A 1 108 ? -3.611 3.507 -8.511 1.00 90.81 108 THR A CA 1
ATOM 866 C C . THR A 1 108 ? -3.043 3.821 -9.891 1.00 90.81 108 THR A C 1
ATOM 868 O O . THR A 1 108 ? -1.826 3.846 -10.035 1.00 90.81 108 THR A O 1
ATOM 871 N N . ALA A 1 109 ? -3.880 4.149 -10.880 1.00 88.44 109 ALA A N 1
ATOM 872 C CA . ALA A 1 109 ? -3.422 4.513 -12.222 1.00 88.44 109 ALA A CA 1
ATOM 873 C C . ALA A 1 109 ? -2.449 5.707 -12.207 1.00 88.44 109 ALA A C 1
ATOM 875 O O . ALA A 1 109 ? -1.425 5.674 -12.887 1.00 88.44 109 ALA A O 1
ATOM 876 N N . VAL A 1 110 ? -2.714 6.731 -11.388 1.00 92.19 110 VAL A N 1
ATOM 877 C CA . VAL A 1 110 ? -1.804 7.880 -11.229 1.00 92.19 110 VAL A CA 1
ATOM 878 C C . VAL A 1 110 ? -0.464 7.453 -10.624 1.00 92.19 110 VAL A C 1
ATOM 880 O O . VAL A 1 110 ? 0.583 7.844 -11.140 1.00 92.19 110 VAL A O 1
ATOM 883 N N . PHE A 1 111 ? -0.477 6.635 -9.565 1.00 90.75 111 PHE A N 1
ATOM 884 C CA . PHE A 1 111 ? 0.759 6.117 -8.969 1.00 90.75 111 PHE A CA 1
ATOM 885 C C . PHE A 1 111 ? 1.561 5.270 -9.957 1.00 90.75 111 PHE A C 1
ATOM 887 O O . PHE A 1 111 ? 2.773 5.420 -10.026 1.00 90.75 111 PHE A O 1
ATOM 894 N N . ILE A 1 112 ? 0.901 4.430 -10.753 1.00 86.56 112 ILE A N 1
ATOM 895 C CA . ILE A 1 112 ? 1.560 3.583 -11.755 1.00 86.56 112 ILE A CA 1
ATOM 896 C C . ILE A 1 112 ? 2.247 4.430 -12.807 1.00 86.56 112 ILE A C 1
ATOM 898 O O . ILE A 1 112 ? 3.427 4.227 -13.053 1.00 86.56 112 ILE A O 1
ATOM 902 N N . ILE A 1 113 ? 1.549 5.413 -13.379 1.00 87.25 113 ILE A N 1
ATOM 903 C CA . ILE A 1 113 ? 2.150 6.325 -14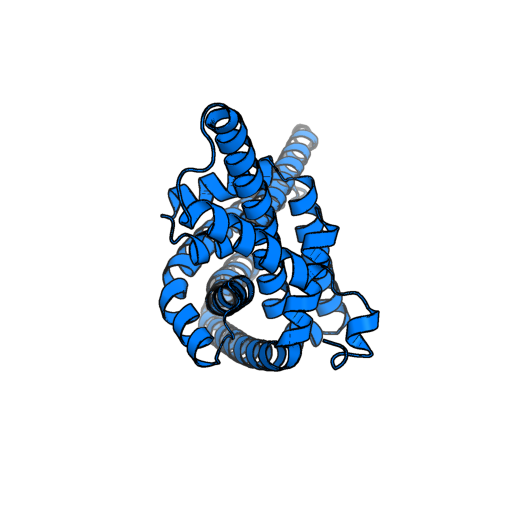.357 1.00 87.25 113 ILE A CA 1
ATOM 904 C C . ILE A 1 113 ? 3.375 7.017 -13.747 1.00 87.25 113 ILE A C 1
ATOM 906 O O . ILE A 1 113 ? 4.421 7.088 -14.386 1.00 87.25 113 ILE A O 1
ATOM 910 N N . ALA A 1 114 ? 3.281 7.482 -12.498 1.00 91.06 114 ALA A N 1
ATOM 911 C CA . ALA A 1 114 ? 4.408 8.108 -11.815 1.00 91.06 114 ALA A CA 1
ATOM 912 C C . ALA A 1 114 ? 5.580 7.132 -11.590 1.00 91.06 114 ALA A C 1
ATOM 914 O O . ALA A 1 114 ? 6.729 7.488 -11.854 1.00 91.06 114 ALA A O 1
ATOM 915 N N . PHE A 1 115 ? 5.307 5.900 -11.151 1.00 88.00 115 PHE A N 1
ATOM 916 C CA . PHE A 1 115 ? 6.326 4.870 -10.951 1.00 88.00 115 PHE A CA 1
ATOM 917 C C . PHE A 1 115 ? 6.994 4.448 -12.257 1.00 88.00 115 PHE A C 1
ATOM 919 O O . PHE A 1 115 ? 8.217 4.360 -12.294 1.00 88.00 115 PHE A O 1
ATOM 926 N N . GLU A 1 116 ? 6.224 4.244 -13.324 1.00 84.31 116 GLU A N 1
ATOM 927 C CA . GLU A 1 116 ? 6.731 3.906 -14.657 1.00 84.31 116 GLU A CA 1
ATOM 928 C C . GLU A 1 116 ? 7.631 5.018 -15.199 1.00 84.31 116 GLU A C 1
ATOM 930 O O . GLU A 1 116 ? 8.747 4.753 -15.643 1.00 84.31 116 GLU A O 1
ATOM 935 N N . LEU A 1 117 ? 7.208 6.283 -15.090 1.00 89.00 117 LEU A N 1
ATOM 936 C CA . LEU A 1 117 ? 8.036 7.421 -15.493 1.00 89.00 117 LEU A CA 1
ATOM 937 C C . LEU A 1 117 ? 9.354 7.459 -14.712 1.00 89.00 117 LEU A C 1
ATOM 939 O O . LEU A 1 117 ? 10.415 7.611 -15.318 1.00 89.00 117 LEU A O 1
ATOM 943 N N . LEU A 1 118 ? 9.322 7.295 -13.388 1.00 89.62 118 LEU A N 1
ATOM 944 C CA . LEU A 1 118 ? 10.538 7.269 -12.568 1.00 89.62 118 LEU A CA 1
ATOM 945 C C . LEU A 1 118 ? 11.435 6.077 -12.907 1.00 89.62 118 LEU A C 1
ATOM 947 O O . LEU A 1 118 ? 12.650 6.234 -13.002 1.00 89.62 118 LEU A O 1
ATOM 951 N N . PHE A 1 119 ? 10.847 4.904 -13.127 1.00 85.62 119 PHE A N 1
ATOM 952 C CA . PHE A 1 119 ? 11.573 3.689 -13.470 1.00 85.62 119 PHE A CA 1
ATOM 953 C C . PHE A 1 119 ? 12.263 3.805 -14.833 1.00 85.62 119 PHE A C 1
ATOM 955 O O . PHE A 1 119 ? 13.457 3.526 -14.941 1.00 85.62 119 PHE A O 1
ATOM 962 N N . LEU A 1 120 ? 11.559 4.301 -15.855 1.00 86.12 120 LEU A N 1
ATOM 963 C CA . LEU A 1 120 ? 12.133 4.572 -17.176 1.00 86.12 120 LEU A CA 1
ATOM 964 C C . LEU A 1 120 ? 13.273 5.595 -17.103 1.00 86.12 120 LEU A C 1
ATOM 966 O O . LEU A 1 120 ? 14.300 5.399 -17.752 1.00 86.12 120 LEU A O 1
ATOM 970 N N . ASN A 1 121 ? 13.131 6.641 -16.282 1.00 89.50 121 ASN A N 1
ATOM 971 C CA . ASN A 1 121 ? 14.214 7.593 -16.033 1.00 89.50 121 ASN A CA 1
ATOM 972 C C . ASN A 1 121 ? 15.428 6.890 -15.410 1.00 89.50 121 ASN A C 1
ATOM 974 O O . ASN A 1 121 ? 16.531 6.991 -15.942 1.00 89.50 121 ASN A O 1
ATOM 978 N N . ILE A 1 122 ? 15.239 6.116 -14.339 1.00 89.06 122 ILE A N 1
ATOM 979 C CA . ILE A 1 122 ? 16.324 5.362 -13.690 1.00 89.06 122 ILE A CA 1
ATOM 980 C C . ILE A 1 122 ? 17.049 4.460 -14.703 1.00 89.06 122 ILE A C 1
ATOM 982 O O . ILE A 1 122 ? 18.278 4.493 -14.785 1.00 89.06 122 ILE A O 1
ATOM 986 N N . LEU A 1 123 ? 16.307 3.702 -15.516 1.00 87.06 123 LEU A N 1
ATOM 987 C CA . LEU A 1 123 ? 16.884 2.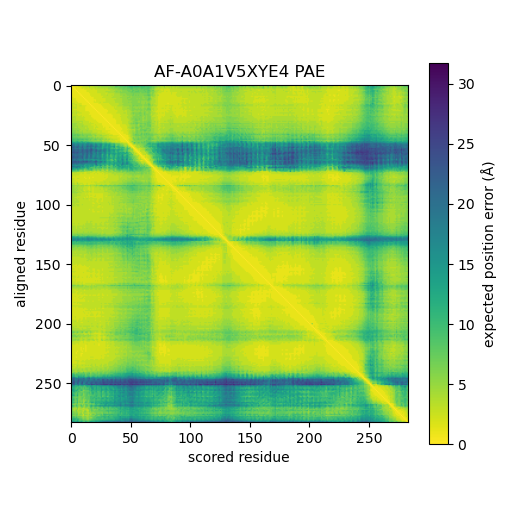838 -16.548 1.00 87.06 123 LEU A CA 1
ATOM 988 C C . LEU A 1 123 ? 17.658 3.623 -17.612 1.00 87.06 123 LEU A C 1
ATOM 990 O O . LEU A 1 123 ? 18.724 3.179 -18.045 1.00 87.06 123 LEU A O 1
ATOM 994 N N . PHE A 1 124 ? 17.140 4.779 -18.028 1.00 86.88 124 PHE A N 1
ATOM 995 C CA . PHE A 1 124 ? 17.805 5.658 -18.985 1.00 86.88 124 PHE A CA 1
ATOM 996 C C . PHE A 1 124 ? 19.165 6.134 -18.457 1.00 86.88 124 PHE A C 1
ATOM 998 O O . PHE A 1 124 ? 20.173 5.999 -19.152 1.00 86.88 124 PHE A O 1
ATOM 1005 N N . TYR A 1 125 ? 19.212 6.615 -17.211 1.00 88.38 125 TYR A N 1
ATOM 1006 C CA . TYR A 1 125 ? 20.431 7.163 -16.608 1.00 88.38 125 TYR A CA 1
ATOM 1007 C C . TYR A 1 125 ? 21.465 6.095 -16.206 1.00 88.38 125 TYR A C 1
ATOM 1009 O O . TYR A 1 125 ? 22.660 6.385 -16.211 1.00 88.38 125 TYR A O 1
ATOM 1017 N N . ILE A 1 126 ? 21.049 4.862 -15.889 1.00 88.56 126 ILE A N 1
ATOM 1018 C CA . ILE A 1 126 ? 21.971 3.760 -15.539 1.00 88.56 126 ILE A CA 1
ATOM 1019 C C . ILE A 1 126 ? 22.642 3.143 -16.780 1.00 88.56 126 ILE A C 1
ATOM 1021 O O . ILE A 1 126 ? 23.686 2.493 -16.669 1.00 88.56 126 ILE A O 1
ATOM 1025 N N . ARG A 1 127 ? 22.076 3.324 -17.981 1.00 88.62 127 ARG A N 1
ATOM 1026 C CA . ARG A 1 127 ? 22.561 2.643 -19.187 1.00 88.62 127 ARG A CA 1
ATOM 1027 C C . ARG A 1 127 ? 24.019 3.035 -19.505 1.00 88.62 127 ARG A C 1
ATOM 1029 O O . ARG A 1 127 ? 24.306 4.226 -19.613 1.00 88.62 127 ARG A O 1
ATOM 1036 N N . PRO A 1 128 ? 24.931 2.071 -19.764 1.00 78.00 128 PRO A N 1
ATOM 1037 C CA . PRO A 1 128 ? 26.364 2.343 -19.964 1.00 78.00 128 PRO A CA 1
ATOM 1038 C C . PRO A 1 128 ? 26.707 3.342 -21.080 1.00 78.00 128 PRO A C 1
ATOM 1040 O O . PRO A 1 128 ? 27.754 3.979 -21.026 1.00 78.00 128 PRO A O 1
ATOM 1043 N N . HIS A 1 129 ? 25.829 3.491 -22.075 1.00 78.75 129 HIS A N 1
ATOM 1044 C CA . HIS A 1 129 ? 25.984 4.412 -23.207 1.00 78.75 129 HIS A CA 1
ATOM 1045 C C . HIS A 1 129 ? 24.977 5.575 -23.184 1.00 78.75 129 HIS A C 1
ATOM 1047 O O . HIS A 1 129 ? 24.797 6.244 -24.195 1.00 78.75 129 HIS A O 1
ATOM 1053 N N . GLY A 1 130 ? 24.280 5.794 -22.063 1.00 68.75 130 GLY A N 1
ATOM 1054 C CA . GLY A 1 130 ? 23.252 6.834 -21.949 1.00 68.75 130 GLY A CA 1
ATOM 1055 C C . GLY A 1 130 ? 23.809 8.259 -21.854 1.00 68.75 130 GLY A C 1
ATOM 1056 O O . GLY A 1 130 ? 23.112 9.202 -22.210 1.00 68.75 130 GLY A O 1
ATOM 1057 N N . PHE A 1 131 ? 25.062 8.425 -21.411 1.00 78.75 131 PHE A N 1
ATOM 1058 C CA . PHE A 1 131 ? 25.698 9.731 -21.211 1.00 78.75 131 PHE A CA 1
ATOM 1059 C C . PHE A 1 131 ? 27.156 9.755 -21.663 1.00 78.75 131 PHE A C 1
ATOM 1061 O O . PHE A 1 131 ? 27.869 8.753 -21.591 1.00 78.75 131 PHE A O 1
ATOM 1068 N N . ALA A 1 132 ? 27.620 10.947 -22.052 1.00 85.69 132 ALA A N 1
ATOM 1069 C CA . ALA A 1 132 ? 29.043 11.227 -22.183 1.00 85.69 132 ALA A CA 1
ATOM 1070 C C . ALA A 1 132 ? 29.753 10.982 -20.832 1.00 85.69 132 ALA A C 1
ATOM 1072 O O . ALA A 1 132 ? 29.187 11.323 -19.788 1.00 85.69 132 ALA A O 1
ATOM 1073 N N . PRO A 1 133 ? 30.997 10.462 -20.815 1.00 86.50 133 PRO A N 1
ATOM 1074 C CA . PRO A 1 133 ? 31.717 10.149 -19.576 1.00 86.50 133 PRO A CA 1
ATOM 1075 C C . PRO A 1 133 ? 31.764 11.307 -18.566 1.00 86.50 133 PRO A C 1
ATOM 1077 O O . PRO A 1 133 ? 31.639 11.078 -17.365 1.00 86.50 133 PRO A O 1
ATOM 1080 N N . ALA A 1 134 ? 31.858 12.549 -19.055 1.00 89.56 134 ALA A N 1
ATOM 1081 C CA . ALA A 1 134 ? 31.889 13.762 -18.236 1.00 89.56 134 ALA A CA 1
ATOM 1082 C C . ALA A 1 134 ? 30.598 14.013 -17.429 1.00 89.56 134 ALA A C 1
ATOM 1084 O O . ALA A 1 134 ? 30.647 14.634 -16.373 1.00 89.56 134 ALA A O 1
ATOM 1085 N N . LEU A 1 135 ? 29.445 13.514 -17.888 1.00 91.62 135 LEU A N 1
ATOM 1086 C CA . LEU A 1 135 ? 28.140 13.719 -17.244 1.00 91.62 135 LEU A CA 1
ATOM 1087 C C . LEU A 1 135 ? 27.700 12.532 -16.375 1.00 91.62 135 LEU A C 1
ATOM 1089 O O . LEU A 1 135 ? 26.628 12.570 -15.771 1.00 91.62 135 LEU A O 1
ATOM 1093 N N . LYS A 1 136 ? 28.524 11.483 -16.268 1.00 89.69 136 LYS A N 1
ATOM 1094 C CA . LYS A 1 136 ? 28.167 10.250 -15.553 1.00 89.69 136 LYS A CA 1
ATOM 1095 C C . LYS A 1 136 ? 27.829 10.498 -14.080 1.00 89.69 136 LYS A C 1
ATOM 1097 O O . LYS A 1 136 ? 26.870 9.928 -13.570 1.00 89.69 136 LYS A O 1
ATOM 1102 N N . MET A 1 137 ? 28.580 11.372 -13.405 1.00 92.06 137 MET A N 1
ATOM 1103 C CA . MET A 1 137 ? 28.327 11.706 -11.998 1.00 92.06 137 MET A CA 1
ATOM 1104 C C . MET A 1 137 ? 26.981 12.420 -11.817 1.00 92.06 137 MET A C 1
ATOM 1106 O O . MET A 1 137 ? 26.209 12.042 -10.940 1.00 92.06 137 MET A O 1
ATOM 1110 N N . ALA A 1 138 ? 26.663 13.390 -12.681 1.00 92.69 138 ALA A N 1
ATOM 1111 C CA . ALA A 1 138 ? 25.373 14.078 -12.656 1.00 92.69 138 ALA A CA 1
ATOM 1112 C C . ALA A 1 138 ? 24.208 13.101 -12.896 1.00 92.69 138 ALA A C 1
ATOM 1114 O O . ALA A 1 138 ? 23.216 13.139 -12.171 1.00 92.69 138 ALA A O 1
ATOM 1115 N N . GLY A 1 139 ? 24.363 12.165 -13.840 1.00 92.38 139 GLY A N 1
ATOM 1116 C CA . GLY A 1 139 ? 23.385 11.099 -14.077 1.00 92.38 139 GLY A CA 1
ATOM 1117 C C . GLY A 1 139 ? 23.128 10.238 -12.835 1.00 92.38 139 GLY A C 1
ATOM 1118 O O . GLY A 1 139 ? 21.976 9.993 -12.489 1.00 92.38 139 GLY A O 1
ATOM 1119 N N . MET A 1 140 ? 24.177 9.846 -12.105 1.00 93.50 140 MET A N 1
ATOM 1120 C CA . MET A 1 140 ? 24.034 9.064 -10.867 1.00 93.50 140 MET A CA 1
ATOM 1121 C C . MET A 1 140 ? 23.307 9.830 -9.752 1.00 93.50 140 MET A C 1
ATOM 1123 O O . MET A 1 140 ? 22.517 9.234 -9.019 1.00 93.50 140 MET A O 1
ATOM 1127 N N . VAL A 1 141 ? 23.523 11.145 -9.633 1.00 95.75 141 VAL A N 1
ATOM 1128 C CA . VAL A 1 141 ? 22.783 11.989 -8.676 1.00 95.75 141 VAL A CA 1
ATOM 1129 C C . VAL A 1 141 ? 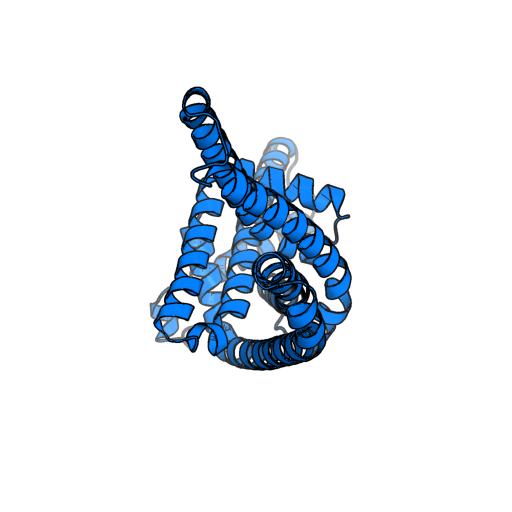21.295 12.030 -9.030 1.00 95.75 141 VAL A C 1
ATOM 1131 O O . VAL A 1 141 ? 20.452 11.874 -8.146 1.00 95.75 141 VAL A O 1
ATOM 1134 N N . ILE A 1 142 ? 20.962 12.169 -10.317 1.00 95.06 142 ILE A N 1
ATOM 1135 C CA . ILE A 1 142 ? 19.570 12.146 -10.789 1.00 95.06 142 ILE A CA 1
ATOM 1136 C C . ILE A 1 142 ? 18.921 10.786 -10.502 1.00 95.06 142 ILE A C 1
ATOM 1138 O O . ILE A 1 142 ? 17.796 10.751 -10.012 1.00 95.06 142 ILE A O 1
ATOM 1142 N N . VAL A 1 143 ? 19.632 9.672 -10.713 1.00 95.50 143 VAL A N 1
ATOM 1143 C CA . VAL A 1 143 ? 19.148 8.328 -10.342 1.00 95.50 143 VAL A CA 1
ATOM 1144 C C . VAL A 1 143 ? 18.825 8.250 -8.853 1.00 95.50 143 VAL A C 1
ATOM 1146 O O . VAL A 1 143 ? 17.748 7.779 -8.490 1.00 95.50 143 VAL A O 1
ATOM 1149 N N . GLY A 1 144 ? 19.727 8.736 -7.994 1.00 96.31 144 GLY A N 1
ATOM 1150 C CA . GLY A 1 144 ? 19.503 8.782 -6.549 1.00 96.31 144 GLY A CA 1
ATOM 1151 C C . GLY A 1 144 ? 18.257 9.592 -6.179 1.00 96.31 144 GLY A C 1
ATOM 1152 O O . GLY A 1 144 ? 17.447 9.141 -5.369 1.00 96.31 144 GLY A O 1
ATOM 1153 N N . LEU A 1 145 ? 18.052 10.745 -6.824 1.00 97.44 145 LEU A N 1
ATOM 1154 C CA . LEU A 1 145 ? 16.869 11.580 -6.619 1.00 97.44 145 LEU A CA 1
ATOM 1155 C C . LEU A 1 145 ? 15.583 10.887 -7.098 1.00 97.44 145 LEU A C 1
ATOM 1157 O O . LEU A 1 145 ? 14.596 10.865 -6.366 1.00 97.44 145 LEU A O 1
ATOM 1161 N N . CYS A 1 146 ? 15.589 10.280 -8.289 1.00 95.81 146 CYS A N 1
ATOM 1162 C CA . CYS A 1 146 ? 14.451 9.518 -8.806 1.00 95.81 146 CYS A CA 1
ATOM 1163 C C . CYS A 1 146 ? 14.091 8.350 -7.884 1.00 95.81 146 CYS A C 1
ATOM 1165 O O . CYS A 1 146 ? 12.912 8.129 -7.614 1.00 95.81 146 CYS A O 1
ATOM 1167 N N . PHE A 1 147 ? 15.090 7.634 -7.366 1.00 94.31 147 PHE A N 1
ATOM 1168 C CA . PHE A 1 147 ? 14.884 6.553 -6.406 1.00 94.31 147 PHE A CA 1
ATOM 1169 C C . PHE A 1 147 ? 14.288 7.062 -5.087 1.00 94.31 147 PHE A C 1
ATOM 1171 O O . PHE A 1 147 ? 13.373 6.449 -4.542 1.00 94.31 147 PHE A O 1
ATOM 1178 N N . TRP A 1 148 ? 14.736 8.218 -4.595 1.00 96.00 148 TRP A N 1
ATOM 1179 C CA . TRP A 1 148 ? 14.152 8.826 -3.401 1.00 96.00 148 TRP A CA 1
ATOM 1180 C C . TRP A 1 148 ? 12.686 9.228 -3.608 1.00 96.00 148 TRP A C 1
ATOM 1182 O O . TRP A 1 148 ? 11.833 8.906 -2.781 1.00 96.00 148 TRP A O 1
ATOM 1192 N N . ILE A 1 149 ? 12.368 9.866 -4.741 1.00 96.56 149 ILE A N 1
ATOM 1193 C CA . ILE A 1 149 ? 10.986 10.210 -5.113 1.00 96.56 149 ILE A CA 1
ATOM 1194 C C . ILE A 1 149 ? 10.139 8.938 -5.247 1.00 96.56 149 ILE A C 1
ATOM 1196 O O . ILE A 1 149 ? 8.993 8.918 -4.803 1.00 96.56 149 ILE A O 1
ATOM 1200 N N . PHE A 1 150 ? 10.703 7.859 -5.796 1.00 93.19 150 PHE A N 1
ATOM 1201 C CA . PHE A 1 150 ? 10.042 6.559 -5.889 1.00 93.19 150 PHE A CA 1
ATOM 1202 C C . PHE A 1 150 ? 9.661 6.026 -4.499 1.00 93.19 150 PHE A C 1
ATOM 1204 O O . PHE A 1 150 ? 8.498 5.700 -4.263 1.00 93.19 150 PHE A O 1
ATOM 1211 N N . LEU A 1 151 ? 10.599 5.991 -3.546 1.00 93.31 151 LEU A N 1
ATOM 1212 C CA . LEU A 1 151 ? 10.311 5.556 -2.172 1.00 93.31 151 LEU A CA 1
ATOM 1213 C C . LEU A 1 151 ? 9.263 6.443 -1.495 1.00 93.31 151 LEU A C 1
ATOM 1215 O O . LEU A 1 151 ? 8.372 5.946 -0.806 1.00 93.31 151 LEU A O 1
ATOM 1219 N N . TYR A 1 152 ? 9.341 7.752 -1.718 1.00 96.75 152 TYR A N 1
ATOM 1220 C CA . TYR A 1 152 ? 8.384 8.701 -1.170 1.00 96.75 152 TYR A CA 1
ATOM 1221 C C . TYR A 1 152 ? 6.965 8.485 -1.730 1.00 96.75 152 TYR A C 1
ATOM 1223 O O . TYR A 1 152 ? 5.997 8.461 -0.971 1.00 96.75 152 TYR A O 1
ATOM 1231 N N . LEU A 1 153 ? 6.825 8.242 -3.038 1.00 95.44 153 LEU A N 1
ATOM 1232 C CA . LEU A 1 153 ? 5.540 7.885 -3.649 1.00 95.44 153 LEU A CA 1
ATOM 1233 C C . LEU A 1 153 ? 4.999 6.552 -3.122 1.00 95.44 153 LEU A C 1
ATOM 1235 O O . LEU A 1 153 ? 3.798 6.441 -2.869 1.00 95.44 153 LEU A O 1
ATOM 1239 N N . ALA A 1 154 ? 5.867 5.562 -2.900 1.00 93.31 154 ALA A N 1
ATOM 1240 C CA . ALA A 1 154 ? 5.472 4.302 -2.273 1.00 93.31 154 ALA A CA 1
ATOM 1241 C C . ALA A 1 154 ? 4.928 4.532 -0.856 1.00 93.31 154 ALA A C 1
ATOM 1243 O O . ALA A 1 154 ? 3.882 3.987 -0.506 1.00 93.31 154 ALA A O 1
ATOM 1244 N N . ALA A 1 155 ? 5.570 5.400 -0.068 1.00 95.94 155 ALA A N 1
ATOM 1245 C CA . ALA A 1 155 ? 5.081 5.783 1.255 1.00 95.94 155 ALA A CA 1
ATOM 1246 C C . ALA A 1 155 ? 3.726 6.503 1.177 1.00 95.94 155 ALA A C 1
ATOM 1248 O O . ALA A 1 155 ? 2.835 6.222 1.976 1.00 95.94 155 ALA A O 1
ATOM 1249 N N . MET A 1 156 ? 3.533 7.397 0.199 1.00 97.31 156 MET A N 1
ATOM 1250 C CA . MET A 1 156 ? 2.250 8.082 0.000 1.00 97.31 156 MET A CA 1
ATOM 1251 C C . MET A 1 156 ? 1.117 7.101 -0.290 1.00 97.31 156 MET A C 1
ATOM 1253 O O . MET A 1 156 ? 0.005 7.294 0.200 1.00 97.31 156 MET A O 1
ATOM 1257 N N . MET A 1 157 ? 1.387 6.046 -1.060 1.00 94.75 157 MET A N 1
ATOM 1258 C CA . MET A 1 157 ? 0.392 5.030 -1.395 1.00 94.75 157 MET A CA 1
ATOM 1259 C C . MET A 1 157 ? -0.138 4.291 -0.153 1.00 94.75 157 MET A C 1
ATOM 1261 O O . MET A 1 157 ? -1.317 3.938 -0.132 1.00 94.75 157 MET A O 1
ATOM 1265 N N . LEU A 1 158 ? 0.673 4.156 0.907 1.00 94.56 158 LEU A N 1
ATOM 1266 C CA . LEU A 1 158 ? 0.248 3.557 2.184 1.00 94.56 158 LEU A CA 1
ATOM 1267 C C . LEU A 1 158 ? -0.890 4.330 2.857 1.00 94.56 158 LEU A C 1
ATOM 1269 O O . LEU A 1 158 ? -1.739 3.731 3.511 1.00 94.56 158 LEU A O 1
ATOM 1273 N N . TYR A 1 159 ? -0.918 5.653 2.684 1.00 97.06 159 TYR A N 1
ATOM 1274 C CA . TYR A 1 159 ? -1.955 6.521 3.242 1.00 97.06 159 TYR A CA 1
ATOM 1275 C C . TYR A 1 159 ? -3.078 6.796 2.249 1.00 97.06 159 TYR A C 1
ATOM 1277 O O . TYR A 1 159 ? -4.235 6.887 2.646 1.00 97.06 159 TYR A O 1
ATOM 1285 N N . ALA A 1 160 ? -2.764 6.906 0.957 1.00 96.75 160 ALA A N 1
ATOM 1286 C CA . ALA A 1 160 ? -3.715 7.342 -0.060 1.00 96.75 160 ALA A CA 1
ATOM 1287 C C . ALA A 1 160 ? -4.947 6.438 -0.167 1.00 96.75 160 ALA A C 1
ATOM 1289 O O . ALA A 1 160 ? -6.039 6.930 -0.450 1.00 96.75 160 ALA A O 1
ATOM 1290 N N . TYR A 1 161 ? -4.789 5.131 0.035 1.00 95.19 161 TYR A N 1
ATOM 1291 C CA . TYR A 1 161 ? -5.910 4.198 -0.049 1.00 95.19 161 TYR A CA 1
ATOM 1292 C C . TYR A 1 161 ? -6.826 4.259 1.179 1.00 95.19 161 TYR A C 1
ATOM 1294 O O . TYR A 1 161 ? -8.011 4.549 0.992 1.00 95.19 161 TYR A O 1
ATOM 1302 N N . PRO A 1 162 ? -6.337 4.052 2.420 1.00 96.38 162 PRO A N 1
ATOM 1303 C CA . PRO A 1 162 ? -7.195 4.157 3.597 1.00 96.38 162 PRO A CA 1
ATOM 1304 C C . PRO A 1 162 ? -7.782 5.561 3.759 1.00 96.38 162 PRO A C 1
ATOM 1306 O O . PRO A 1 162 ? -8.963 5.680 4.063 1.00 96.38 162 PRO A O 1
ATOM 1309 N N . LEU A 1 163 ? -7.037 6.624 3.442 1.00 96.56 163 LEU A N 1
ATOM 1310 C CA . LEU A 1 163 ? -7.560 7.991 3.480 1.00 96.56 163 LEU A CA 1
ATOM 1311 C C . LEU A 1 163 ? -8.785 8.166 2.567 1.00 96.56 163 LEU A C 1
ATOM 1313 O O . LEU A 1 163 ? -9.768 8.799 2.957 1.00 96.56 163 LEU A O 1
ATOM 1317 N N . TYR A 1 164 ? -8.754 7.580 1.366 1.00 96.62 164 TYR A N 1
ATOM 1318 C CA . TYR A 1 164 ? -9.895 7.622 0.460 1.00 96.62 164 TYR A CA 1
ATOM 1319 C C . TYR A 1 164 ? -11.084 6.811 0.990 1.00 96.62 164 TYR A C 1
ATOM 1321 O O . TYR A 1 164 ? -12.218 7.283 0.921 1.00 96.62 164 TYR A O 1
ATOM 1329 N N . VAL A 1 165 ? -10.844 5.608 1.516 1.00 96.31 165 VAL A N 1
ATOM 1330 C CA . VAL A 1 165 ? -11.908 4.731 2.033 1.00 96.31 165 VAL A CA 1
ATOM 1331 C C . VAL A 1 165 ? -12.600 5.357 3.246 1.00 96.31 165 VAL A C 1
ATOM 1333 O O . VAL A 1 165 ? -13.825 5.461 3.251 1.00 96.31 165 VAL A O 1
ATOM 1336 N N . HIS A 1 166 ? -11.821 5.853 4.210 1.00 95.44 166 HIS A N 1
ATOM 1337 C CA . HIS A 1 166 ? -12.320 6.447 5.452 1.00 95.44 166 HIS A CA 1
ATOM 13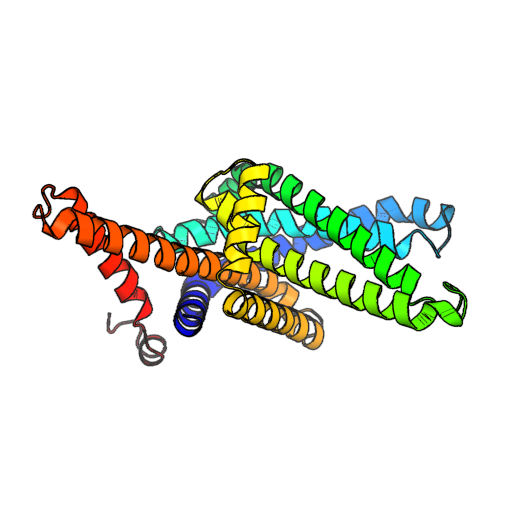38 C C . HIS A 1 166 ? -12.981 7.814 5.242 1.00 95.44 166 HIS A C 1
ATOM 1340 O O . HIS A 1 166 ? -14.048 8.074 5.784 1.00 95.44 166 HIS A O 1
ATOM 1346 N N . GLN A 1 167 ? -12.375 8.707 4.449 1.00 95.19 167 GLN A N 1
ATOM 1347 C CA . GLN A 1 167 ? -12.824 10.108 4.370 1.00 95.19 167 GLN A CA 1
ATOM 1348 C C . GLN A 1 167 ? -13.544 10.468 3.064 1.00 95.19 167 GLN A C 1
ATOM 1350 O O . GLN A 1 167 ? -14.054 11.582 2.936 1.00 95.19 167 GLN A O 1
ATOM 1355 N N . ARG A 1 168 ? -13.545 9.576 2.061 1.00 93.50 168 ARG A N 1
ATOM 1356 C CA . ARG A 1 168 ? -14.130 9.797 0.719 1.00 93.50 168 ARG A CA 1
ATOM 1357 C C . ARG A 1 168 ? -13.709 11.127 0.081 1.00 93.50 168 ARG A C 1
ATOM 1359 O O . ARG A 1 168 ? -14.473 11.787 -0.625 1.00 93.50 168 ARG A O 1
ATOM 1366 N N . VAL A 1 169 ? -12.466 11.535 0.331 1.00 94.19 169 VAL A N 1
ATOM 1367 C CA . VAL A 1 169 ? -11.918 12.808 -0.146 1.00 94.19 169 VAL A CA 1
ATOM 1368 C C . VAL A 1 169 ? -11.674 12.794 -1.652 1.00 94.19 169 VAL A C 1
ATOM 1370 O O . VAL A 1 169 ? -11.244 11.800 -2.231 1.00 94.19 169 VAL A O 1
ATOM 1373 N N . GLY A 1 170 ? -11.889 13.938 -2.306 1.00 96.19 170 GLY A N 1
ATOM 1374 C CA . GLY A 1 170 ? -11.561 14.095 -3.725 1.00 96.19 170 GLY A CA 1
ATOM 1375 C C . GLY A 1 170 ? -10.075 13.835 -4.013 1.00 96.19 170 GLY A C 1
ATOM 1376 O O . GLY A 1 170 ? -9.212 14.150 -3.194 1.00 96.19 170 GLY A O 1
ATOM 1377 N N . MET A 1 171 ? -9.768 13.321 -5.208 1.00 96.00 171 MET A N 1
ATOM 1378 C CA . MET A 1 171 ? -8.434 12.832 -5.597 1.00 96.00 171 MET A CA 1
ATOM 1379 C C . MET A 1 171 ? -7.293 13.823 -5.297 1.00 96.00 171 MET A C 1
ATOM 1381 O O . MET A 1 171 ? -6.306 13.452 -4.669 1.00 96.00 171 MET A O 1
ATOM 1385 N N . LYS A 1 172 ? -7.446 15.107 -5.660 1.00 97.44 172 LYS A N 1
ATOM 1386 C CA . LYS A 1 172 ? -6.443 16.152 -5.371 1.00 97.44 172 LYS A CA 1
ATOM 1387 C C . LYS A 1 172 ? -6.175 16.295 -3.868 1.00 97.44 172 LYS A C 1
ATOM 1389 O O . LYS A 1 172 ? -5.022 16.343 -3.449 1.00 97.44 172 LYS A O 1
ATOM 1394 N N . LYS A 1 173 ? -7.236 16.345 -3.053 1.00 97.69 173 LYS A N 1
ATOM 1395 C CA . LYS A 1 173 ? -7.118 16.443 -1.589 1.00 97.69 173 LYS A CA 1
ATOM 1396 C C . LYS A 1 173 ? -6.487 15.178 -1.005 1.00 97.69 173 LYS A C 1
ATOM 1398 O O . LYS A 1 173 ? -5.681 15.296 -0.091 1.00 97.69 173 LYS A O 1
ATOM 1403 N N . ASN A 1 174 ? -6.801 14.007 -1.563 1.00 97.25 174 ASN A N 1
ATOM 1404 C CA . ASN A 1 174 ? -6.223 12.727 -1.159 1.00 97.25 174 ASN A CA 1
ATOM 1405 C C . ASN A 1 174 ? -4.694 12.716 -1.310 1.00 97.25 174 ASN A C 1
ATOM 1407 O O . ASN A 1 174 ? -3.985 12.390 -0.361 1.00 97.25 174 ASN A O 1
ATOM 1411 N N . PHE A 1 175 ? -4.177 13.146 -2.467 1.00 97.88 175 PHE A N 1
ATOM 1412 C CA . PHE A 1 175 ? -2.732 13.223 -2.705 1.00 97.88 175 PHE A CA 1
ATOM 1413 C C . PHE A 1 175 ? -2.040 14.243 -1.800 1.00 97.88 175 PHE A C 1
ATOM 1415 O O . PHE A 1 175 ? -1.020 13.917 -1.202 1.00 97.88 175 PHE A O 1
ATOM 1422 N N . ILE A 1 176 ? -2.608 15.445 -1.644 1.00 98.19 176 ILE A N 1
ATOM 1423 C CA . ILE A 1 176 ? -2.032 16.486 -0.775 1.00 98.19 176 ILE A CA 1
ATOM 1424 C C . ILE A 1 176 ? -1.983 16.015 0.682 1.00 98.19 176 ILE A C 1
ATOM 1426 O O . ILE A 1 176 ? -0.958 16.147 1.341 1.00 98.19 176 ILE A O 1
ATOM 1430 N N . ARG A 1 177 ? -3.071 15.428 1.190 1.00 98.06 177 ARG A N 1
ATOM 1431 C CA . ARG A 1 177 ? -3.110 14.894 2.558 1.00 98.06 177 ARG A CA 1
ATOM 1432 C C . ARG A 1 177 ? -2.121 13.746 2.731 1.00 98.06 177 ARG A C 1
ATOM 1434 O O . ARG A 1 177 ? -1.361 13.764 3.686 1.00 98.06 177 ARG A O 1
ATOM 1441 N N . SER A 1 178 ? -2.061 12.808 1.787 1.00 97.88 178 SER A N 1
ATOM 1442 C CA . SER A 1 178 ? -1.096 11.699 1.838 1.00 97.88 178 SER A CA 1
ATOM 1443 C C . SER A 1 178 ? 0.351 12.199 1.833 1.00 97.88 178 SER A C 1
ATOM 1445 O O . SER A 1 178 ? 1.170 11.695 2.591 1.00 97.88 178 SER A O 1
ATOM 1447 N N . PHE A 1 179 ? 0.656 13.229 1.038 1.00 98.19 179 PHE A N 1
ATOM 1448 C CA . PHE A 1 179 ? 1.960 13.896 1.023 1.00 98.19 179 PHE A CA 1
ATOM 1449 C C . PHE A 1 179 ? 2.304 14.477 2.405 1.00 98.19 179 PHE A C 1
ATOM 1451 O O . PHE A 1 179 ? 3.359 14.187 2.970 1.00 98.19 179 PHE A O 1
ATOM 1458 N N . ILE A 1 180 ? 1.381 15.246 2.991 1.00 98.06 180 ILE A N 1
ATOM 1459 C CA . ILE A 1 180 ? 1.569 15.855 4.316 1.00 98.06 180 ILE A CA 1
ATOM 1460 C C . ILE A 1 180 ? 1.757 14.775 5.393 1.00 98.06 180 ILE A C 1
ATOM 1462 O O . ILE A 1 180 ? 2.652 14.895 6.227 1.00 98.06 180 ILE A O 1
ATOM 1466 N N . LEU A 1 181 ? 0.969 13.696 5.346 1.00 97.81 181 LEU A N 1
ATOM 1467 C CA . LEU A 1 181 ? 1.051 12.589 6.302 1.00 97.81 181 LEU A CA 1
ATOM 1468 C C . LEU A 1 181 ? 2.403 11.868 6.246 1.00 97.81 181 LEU A C 1
ATOM 1470 O O . LEU A 1 181 ? 2.977 11.585 7.299 1.00 97.81 181 LEU A O 1
ATOM 1474 N N . VAL A 1 182 ? 2.938 11.610 5.047 1.00 98.12 182 VAL A N 1
ATOM 1475 C CA . VAL A 1 182 ? 4.283 11.029 4.890 1.00 98.12 182 VAL A CA 1
ATOM 1476 C C . VAL A 1 182 ? 5.349 11.989 5.406 1.00 98.12 182 VAL A C 1
ATOM 1478 O O . VAL A 1 182 ? 6.257 11.549 6.107 1.00 98.12 182 VAL A O 1
ATOM 1481 N N . MET A 1 183 ? 5.241 13.286 5.096 1.00 97.75 183 MET A N 1
ATOM 1482 C CA . MET A 1 183 ? 6.211 14.288 5.550 1.00 97.75 183 MET A CA 1
ATOM 1483 C C . MET A 1 183 ? 6.291 14.371 7.077 1.00 97.75 183 MET A C 1
ATOM 1485 O O . MET A 1 183 ? 7.389 14.349 7.627 1.00 97.75 183 MET A O 1
ATOM 1489 N N . ASP A 1 184 ? 5.149 14.428 7.766 1.00 97.81 184 ASP A N 1
ATOM 1490 C CA . ASP A 1 184 ? 5.115 14.556 9.231 1.00 97.81 184 ASP A CA 1
ATOM 1491 C C . ASP A 1 184 ? 5.400 13.228 9.963 1.00 97.81 184 ASP A C 1
ATOM 1493 O O . ASP A 1 184 ? 5.723 13.212 11.151 1.00 97.81 184 ASP A O 1
ATOM 1497 N N . ASN A 1 185 ? 5.306 12.087 9.268 1.00 97.56 185 ASN A N 1
ATOM 1498 C CA . ASN A 1 185 ? 5.511 10.756 9.851 1.00 97.56 185 ASN A CA 1
ATOM 1499 C C . ASN A 1 185 ? 6.511 9.917 9.042 1.00 97.56 185 ASN A C 1
ATOM 1501 O O . ASN A 1 185 ? 6.318 8.709 8.864 1.00 97.56 185 ASN A O 1
ATOM 1505 N N . LEU A 1 186 ? 7.598 10.537 8.568 1.00 96.62 186 LEU A N 1
ATOM 1506 C CA . LEU A 1 186 ? 8.565 9.895 7.670 1.00 96.62 186 LEU A CA 1
ATOM 1507 C C . LEU A 1 186 ? 9.125 8.589 8.252 1.00 96.62 186 LEU A C 1
ATOM 1509 O O . LEU A 1 186 ? 9.088 7.557 7.589 1.00 96.62 186 LEU A O 1
ATOM 1513 N N . GLY A 1 187 ? 9.568 8.600 9.515 1.00 95.88 187 GLY A N 1
ATOM 1514 C CA . GLY A 1 187 ? 10.160 7.420 10.156 1.00 95.88 187 GLY A CA 1
ATOM 1515 C C . GLY A 1 187 ? 9.200 6.229 10.254 1.00 95.88 187 GLY A C 1
ATOM 1516 O O . GLY A 1 187 ? 9.572 5.102 9.938 1.00 95.88 187 GLY A O 1
ATOM 1517 N N . VAL A 1 188 ? 7.941 6.474 10.630 1.00 96.56 188 VAL A N 1
ATOM 1518 C CA . VAL A 1 188 ? 6.915 5.419 10.717 1.00 96.56 188 VAL A CA 1
ATOM 1519 C C . VAL A 1 188 ? 6.561 4.894 9.324 1.00 96.56 188 VAL A C 1
ATOM 1521 O O . VAL A 1 188 ? 6.426 3.687 9.141 1.00 96.56 188 VAL A O 1
ATOM 1524 N N . SER A 1 189 ? 6.474 5.785 8.334 1.00 96.62 189 SER A N 1
ATOM 1525 C CA . SER A 1 189 ? 6.178 5.427 6.942 1.00 96.62 189 SER A CA 1
ATOM 1526 C C . SER A 1 189 ? 7.282 4.562 6.328 1.00 96.62 189 SER A C 1
ATOM 1528 O O . SER A 1 189 ? 6.988 3.562 5.678 1.00 96.62 189 SER A O 1
ATOM 1530 N N . VAL A 1 190 ? 8.554 4.894 6.582 1.00 95.88 190 VAL A N 1
ATOM 1531 C CA . VAL A 1 190 ? 9.710 4.094 6.142 1.00 95.88 190 VAL A CA 1
ATOM 1532 C C . VAL A 1 190 ? 9.708 2.716 6.802 1.00 95.88 190 VAL A C 1
ATOM 1534 O O . VAL A 1 190 ? 9.889 1.716 6.113 1.00 95.88 190 VAL A O 1
ATOM 1537 N N . LEU A 1 191 ? 9.452 2.629 8.111 1.00 96.38 191 LEU A N 1
ATOM 1538 C CA . LEU A 1 191 ? 9.355 1.337 8.800 1.00 96.38 191 LEU A CA 1
ATOM 1539 C C . LEU A 1 191 ? 8.202 0.478 8.261 1.00 96.38 191 LEU A C 1
ATOM 1541 O O . LEU A 1 191 ? 8.376 -0.724 8.075 1.00 96.38 191 LEU A O 1
ATOM 1545 N N . ALA A 1 192 ? 7.047 1.083 7.969 1.00 95.06 192 ALA A N 1
ATOM 1546 C CA . ALA A 1 192 ? 5.926 0.381 7.351 1.00 95.06 192 ALA A CA 1
ATOM 1547 C C . ALA A 1 192 ? 6.278 -0.131 5.943 1.00 95.06 192 ALA A C 1
ATOM 1549 O O . ALA A 1 192 ? 5.976 -1.279 5.624 1.00 95.06 192 ALA A O 1
ATOM 1550 N N . LEU A 1 193 ? 6.978 0.669 5.128 1.00 94.44 193 LEU A N 1
ATOM 1551 C CA . LEU A 1 193 ? 7.489 0.224 3.828 1.00 94.44 193 LEU A CA 1
ATOM 1552 C C . LEU A 1 193 ? 8.465 -0.947 3.960 1.00 94.44 193 LEU A C 1
ATOM 1554 O O . LEU A 1 193 ? 8.337 -1.923 3.227 1.00 94.44 193 LEU A O 1
ATOM 1558 N N . LEU A 1 194 ? 9.417 -0.882 4.894 1.00 95.19 194 LEU A N 1
ATOM 1559 C CA . LEU A 1 194 ? 10.358 -1.977 5.143 1.00 95.19 194 LEU A CA 1
ATOM 1560 C C . LEU A 1 194 ? 9.636 -3.257 5.578 1.00 95.19 194 LEU A C 1
ATOM 1562 O O . LEU A 1 194 ? 9.987 -4.340 5.117 1.00 95.19 194 LEU A O 1
ATOM 1566 N N . LEU A 1 195 ? 8.603 -3.137 6.416 1.00 93.94 195 LEU A N 1
ATOM 1567 C CA . LEU A 1 195 ? 7.791 -4.276 6.839 1.00 93.94 195 LEU A CA 1
ATOM 1568 C C . LEU A 1 195 ? 7.020 -4.890 5.659 1.00 93.94 195 LEU A C 1
ATOM 1570 O O . LEU A 1 195 ? 7.016 -6.111 5.512 1.00 93.94 195 LEU A O 1
ATOM 1574 N N . LEU A 1 196 ? 6.445 -4.066 4.773 1.00 91.56 196 LEU A N 1
ATOM 1575 C CA . LEU A 1 196 ? 5.826 -4.550 3.533 1.00 91.56 196 LEU A CA 1
ATOM 1576 C C . LEU A 1 196 ? 6.836 -5.260 2.641 1.00 91.56 196 LEU A C 1
ATOM 1578 O O . LEU A 1 196 ? 6.577 -6.377 2.205 1.00 91.56 196 LEU A O 1
ATOM 1582 N N . LEU A 1 197 ? 7.998 -4.652 2.396 1.00 90.38 197 LEU A N 1
ATOM 1583 C CA . LEU A 1 197 ? 9.068 -5.287 1.626 1.00 90.38 197 LEU A CA 1
ATOM 1584 C C . LEU A 1 197 ? 9.485 -6.623 2.253 1.00 90.38 197 LEU A C 1
ATOM 1586 O O . LEU A 1 197 ? 9.721 -7.582 1.523 1.00 90.38 197 LEU A O 1
ATOM 1590 N N . GLY A 1 198 ? 9.498 -6.716 3.585 1.00 92.56 198 GLY A N 1
ATOM 1591 C CA . GLY A 1 198 ? 9.691 -7.964 4.320 1.00 92.56 198 GLY A CA 1
ATOM 1592 C C . GLY A 1 198 ? 8.615 -9.008 4.014 1.00 92.56 198 GLY A C 1
ATOM 1593 O O . GLY A 1 198 ? 8.953 -10.140 3.675 1.00 92.56 198 GLY A O 1
ATOM 1594 N N . PHE A 1 199 ? 7.329 -8.645 4.057 1.00 89.50 199 PHE A N 1
ATOM 1595 C CA . PHE A 1 199 ? 6.230 -9.559 3.711 1.00 89.50 199 PHE A CA 1
ATOM 1596 C C . PHE A 1 199 ? 6.291 -10.032 2.258 1.00 89.50 199 PHE A C 1
ATOM 1598 O O . PHE A 1 199 ? 6.154 -11.228 1.996 1.00 89.50 199 PHE A O 1
ATOM 1605 N N . TRP A 1 200 ? 6.564 -9.126 1.317 1.00 86.38 200 TRP A N 1
ATOM 1606 C CA . TRP A 1 200 ? 6.756 -9.478 -0.089 1.00 86.38 200 TRP A CA 1
ATOM 1607 C C . TRP A 1 200 ? 7.989 -10.368 -0.284 1.00 86.38 200 TRP A C 1
ATOM 1609 O O . TRP A 1 200 ? 7.905 -11.379 -0.979 1.00 86.38 200 TRP A O 1
ATOM 1619 N N . GLY A 1 201 ? 9.105 -10.054 0.377 1.00 88.19 201 GLY A N 1
ATOM 1620 C CA . GLY A 1 201 ? 10.334 -10.848 0.357 1.00 88.19 201 GLY A CA 1
ATOM 1621 C C . GLY A 1 201 ? 10.123 -12.270 0.878 1.00 88.19 201 GLY A C 1
ATOM 1622 O O . GLY A 1 201 ? 10.476 -13.231 0.196 1.00 88.19 201 GLY A O 1
ATOM 1623 N N . LEU A 1 202 ? 9.460 -12.425 2.028 1.00 91.12 202 LEU A N 1
ATOM 1624 C CA . LEU A 1 202 ? 9.052 -13.729 2.567 1.00 91.12 202 LEU A CA 1
ATOM 1625 C C . LEU A 1 202 ? 8.087 -14.457 1.621 1.00 91.12 202 LEU A C 1
ATOM 1627 O O . LEU A 1 202 ? 8.190 -15.671 1.425 1.00 91.12 202 LEU A O 1
ATOM 1631 N N . GLY A 1 203 ? 7.189 -13.711 0.977 1.00 88.38 203 GLY A N 1
ATOM 1632 C CA . GLY A 1 203 ? 6.354 -14.174 -0.126 1.00 88.38 203 GLY A CA 1
ATOM 1633 C C . GLY A 1 203 ? 7.149 -14.862 -1.228 1.00 88.38 203 GLY A C 1
ATOM 1634 O O . GLY A 1 203 ? 6.851 -16.000 -1.591 1.00 88.38 203 GLY A O 1
ATOM 1635 N N . PHE A 1 204 ? 8.198 -14.209 -1.721 1.00 86.75 204 PHE A N 1
ATOM 1636 C CA . PHE A 1 204 ? 9.070 -14.776 -2.745 1.00 86.75 204 PHE A CA 1
ATOM 1637 C C . PHE A 1 204 ? 9.907 -15.954 -2.227 1.00 86.75 204 PHE A C 1
ATOM 1639 O O . PHE A 1 204 ? 9.997 -16.976 -2.907 1.00 86.75 204 PHE A O 1
ATOM 1646 N N . MET A 1 205 ? 10.463 -15.866 -1.013 1.00 92.81 205 MET A N 1
ATOM 1647 C CA . MET A 1 205 ? 11.263 -16.945 -0.412 1.00 92.81 205 MET A CA 1
ATOM 1648 C C . MET A 1 205 ? 10.458 -18.235 -0.209 1.00 92.81 205 MET A C 1
ATOM 1650 O O . MET A 1 205 ? 10.979 -19.331 -0.400 1.00 92.81 205 MET A O 1
ATOM 1654 N N . THR A 1 206 ? 9.167 -18.116 0.105 1.00 92.94 206 THR A N 1
ATOM 1655 C CA . THR A 1 206 ? 8.233 -19.249 0.238 1.00 92.94 206 THR A CA 1
ATOM 1656 C C . THR A 1 206 ? 7.661 -19.723 -1.104 1.00 92.94 206 THR A C 1
ATOM 1658 O O . THR A 1 206 ? 6.637 -20.404 -1.136 1.00 92.94 206 THR A O 1
ATOM 1661 N N . ARG A 1 207 ? 8.300 -19.367 -2.230 1.00 88.88 207 ARG A N 1
ATOM 1662 C CA . ARG A 1 207 ? 7.857 -19.692 -3.600 1.00 88.88 207 ARG A CA 1
ATOM 1663 C C . ARG A 1 207 ? 6.421 -19.240 -3.896 1.00 88.88 207 ARG A C 1
ATOM 1665 O O . ARG A 1 207 ? 5.701 -19.892 -4.644 1.00 88.88 207 ARG A O 1
ATOM 1672 N N . GLY A 1 208 ? 5.998 -18.126 -3.301 1.00 82.56 208 GLY A N 1
ATOM 1673 C CA . GLY A 1 208 ? 4.684 -17.527 -3.519 1.00 82.56 208 GLY A CA 1
ATOM 1674 C C . GLY A 1 208 ? 3.571 -18.039 -2.604 1.00 82.56 208 GLY A C 1
ATOM 1675 O O . GLY A 1 208 ? 2.479 -17.479 -2.652 1.00 82.56 208 GLY A O 1
ATOM 1676 N N . VAL A 1 209 ? 3.817 -19.026 -1.730 1.00 88.75 209 VAL A N 1
ATOM 1677 C CA . VAL A 1 209 ? 2.783 -19.547 -0.811 1.00 88.75 209 VAL A CA 1
ATOM 1678 C C . VAL A 1 209 ? 2.241 -18.437 0.091 1.00 88.75 209 VAL A C 1
ATOM 1680 O O . VAL A 1 209 ? 1.030 -18.258 0.193 1.00 88.75 209 VAL A O 1
ATOM 1683 N N . LEU A 1 210 ? 3.114 -17.626 0.695 1.00 85.81 210 LEU A N 1
ATOM 1684 C CA . LEU A 1 210 ? 2.665 -16.531 1.560 1.00 85.81 210 LEU A CA 1
ATOM 1685 C C . LEU A 1 210 ? 1.997 -15.390 0.767 1.00 85.81 210 LEU A C 1
ATOM 1687 O O . LEU A 1 210 ? 1.085 -14.739 1.279 1.00 85.81 210 LEU A O 1
ATOM 1691 N N . ILE A 1 211 ? 2.386 -15.189 -0.502 1.00 82.81 211 ILE A N 1
ATOM 1692 C CA . ILE A 1 211 ? 1.696 -14.254 -1.409 1.00 82.81 211 ILE A CA 1
ATOM 1693 C C . ILE A 1 211 ? 0.243 -14.692 -1.596 1.00 82.81 211 ILE A C 1
ATOM 1695 O O . ILE A 1 211 ? -0.671 -13.878 -1.462 1.00 82.81 211 ILE A O 1
ATOM 1699 N N . PHE A 1 212 ? 0.049 -15.988 -1.833 1.00 83.19 212 PHE A N 1
ATOM 1700 C CA . PHE A 1 212 ? -1.254 -16.599 -2.056 1.00 83.19 212 PHE A CA 1
ATOM 1701 C C . PHE A 1 212 ? -2.138 -16.644 -0.804 1.00 83.19 212 PHE A C 1
ATOM 1703 O O . PHE A 1 212 ? -3.357 -16.529 -0.913 1.00 83.19 212 PHE A O 1
ATOM 1710 N N . LEU A 1 213 ? -1.548 -16.785 0.386 1.00 88.44 213 LEU A N 1
ATOM 1711 C CA . LEU A 1 213 ? -2.315 -16.934 1.625 1.00 88.44 213 LEU A CA 1
ATOM 1712 C C . LEU A 1 213 ? -2.623 -15.618 2.342 1.00 88.44 213 LEU A C 1
ATOM 1714 O O . LEU A 1 213 ? -3.717 -15.490 2.879 1.00 88.44 213 LEU A O 1
ATOM 1718 N N . LEU A 1 214 ? -1.685 -14.665 2.405 1.00 88.06 214 LEU A N 1
ATOM 1719 C CA . LEU A 1 214 ? -1.811 -13.545 3.350 1.00 88.06 214 LEU A CA 1
ATOM 1720 C C . LEU A 1 214 ? -1.366 -12.177 2.829 1.00 88.06 214 LEU A C 1
ATOM 1722 O O . LEU A 1 214 ? -1.734 -11.171 3.424 1.00 88.06 214 LEU A O 1
ATOM 1726 N N . ASN A 1 215 ? -0.575 -12.079 1.763 1.00 87.00 215 ASN A N 1
ATOM 1727 C CA . ASN A 1 215 ? 0.148 -10.833 1.481 1.00 87.00 215 ASN A CA 1
ATOM 1728 C C . ASN A 1 215 ? -0.756 -9.616 1.179 1.00 87.00 215 ASN A C 1
ATOM 1730 O O . ASN A 1 215 ? -0.471 -8.510 1.644 1.00 87.00 215 ASN A O 1
ATOM 1734 N N . LEU A 1 216 ? -1.878 -9.796 0.469 1.00 88.75 216 LEU A N 1
ATOM 1735 C CA . LEU A 1 216 ? -2.801 -8.687 0.180 1.00 88.75 216 LEU A CA 1
ATOM 1736 C C . LEU A 1 216 ? -3.546 -8.256 1.448 1.00 88.75 216 LEU A C 1
ATOM 1738 O O . LEU A 1 216 ? -3.642 -7.060 1.724 1.00 88.75 216 LEU A O 1
ATOM 1742 N N . ALA A 1 217 ? -4.012 -9.227 2.239 1.00 91.62 217 ALA A N 1
ATOM 1743 C CA . ALA A 1 217 ? -4.647 -8.977 3.530 1.00 91.62 217 ALA A CA 1
ATOM 1744 C C . ALA A 1 217 ? -3.696 -8.259 4.502 1.00 91.62 217 ALA A C 1
ATOM 1746 O O . ALA A 1 217 ? -4.064 -7.237 5.073 1.00 91.62 217 ALA A O 1
ATOM 1747 N N . MET A 1 218 ? -2.450 -8.727 4.625 1.00 92.00 218 MET A N 1
ATOM 1748 C CA . MET A 1 218 ? -1.419 -8.118 5.475 1.00 92.00 218 MET A CA 1
ATOM 1749 C C . MET A 1 218 ? -1.080 -6.700 5.021 1.00 92.00 218 MET A C 1
ATOM 1751 O O . MET A 1 218 ? -0.944 -5.799 5.846 1.00 92.00 218 MET A O 1
ATOM 1755 N N . THR A 1 219 ? -0.991 -6.471 3.709 1.00 92.38 219 THR A N 1
ATOM 1756 C CA . THR A 1 219 ? -0.741 -5.131 3.168 1.00 92.38 219 THR A CA 1
ATOM 1757 C C . THR A 1 219 ? -1.876 -4.173 3.530 1.00 92.38 219 THR A C 1
ATOM 1759 O O . THR A 1 219 ? -1.618 -3.078 4.029 1.00 92.38 219 THR A O 1
ATOM 1762 N N . ALA A 1 220 ? -3.131 -4.583 3.329 1.00 93.75 220 ALA A N 1
ATOM 1763 C CA . ALA A 1 220 ? -4.295 -3.763 3.654 1.00 93.75 220 ALA A CA 1
ATOM 1764 C C . ALA A 1 220 ? -4.430 -3.508 5.163 1.00 93.75 220 ALA A C 1
ATOM 1766 O O . ALA A 1 220 ? -4.652 -2.364 5.560 1.00 93.75 220 ALA A O 1
ATOM 1767 N N . ALA A 1 221 ? -4.226 -4.537 5.992 1.00 94.88 221 ALA A N 1
ATOM 1768 C CA . ALA A 1 221 ? -4.235 -4.430 7.449 1.00 94.88 221 ALA A CA 1
ATOM 1769 C C . ALA A 1 221 ? -3.183 -3.429 7.936 1.00 94.88 221 ALA A C 1
ATOM 1771 O O . ALA A 1 221 ? -3.478 -2.551 8.747 1.00 94.88 221 ALA A O 1
ATOM 1772 N N . LEU A 1 222 ? -1.958 -3.520 7.406 1.00 95.06 222 LEU A N 1
ATOM 1773 C CA . LEU A 1 222 ? -0.874 -2.621 7.782 1.00 95.06 222 LEU A CA 1
ATOM 1774 C C . LEU A 1 222 ? -1.153 -1.183 7.336 1.00 95.06 222 LEU A C 1
ATOM 1776 O O . LEU A 1 222 ? -0.969 -0.270 8.135 1.00 95.06 222 LEU A O 1
ATOM 1780 N N . CYS A 1 223 ? -1.628 -0.971 6.102 1.00 95.19 223 CYS A N 1
ATOM 1781 C CA . CYS A 1 223 ? -1.995 0.364 5.617 1.00 95.19 223 CYS A CA 1
ATOM 1782 C C . CYS A 1 223 ? -3.110 0.980 6.472 1.00 95.19 223 CYS A C 1
ATOM 1784 O O . CYS A 1 223 ? -3.020 2.144 6.861 1.00 95.19 223 CYS A O 1
ATOM 1786 N N . ASN A 1 224 ? -4.139 0.198 6.808 1.00 95.88 224 ASN A N 1
ATOM 1787 C CA . ASN A 1 224 ? -5.241 0.664 7.640 1.00 95.88 224 ASN A CA 1
ATOM 1788 C C . ASN A 1 224 ? -4.789 0.966 9.079 1.00 95.88 224 ASN A C 1
ATOM 1790 O O . ASN A 1 224 ? -5.065 2.050 9.586 1.00 95.88 224 ASN A O 1
ATOM 1794 N N . SER A 1 225 ? -4.032 0.067 9.715 1.00 95.19 225 SER A N 1
ATOM 1795 C CA . SER A 1 225 ? -3.491 0.288 11.064 1.00 95.19 225 SER A CA 1
ATOM 1796 C C . SER A 1 225 ? -2.574 1.515 11.115 1.00 95.19 225 SER A C 1
ATOM 1798 O O . SER A 1 225 ? -2.682 2.335 12.032 1.00 95.19 225 SER A O 1
ATOM 1800 N N . LEU A 1 226 ? -1.708 1.677 10.107 1.00 96.06 226 LEU A N 1
ATOM 1801 C CA . LEU A 1 226 ? -0.847 2.847 9.954 1.00 96.06 226 LEU A CA 1
ATOM 1802 C C . LEU A 1 226 ? -1.677 4.130 9.871 1.00 96.06 226 LEU A C 1
ATOM 1804 O O . LEU A 1 226 ? -1.416 5.069 10.619 1.00 96.06 226 LEU A O 1
ATOM 1808 N N . TYR A 1 227 ? -2.684 4.155 8.996 1.00 96.38 227 TYR A N 1
ATOM 1809 C CA . TYR A 1 227 ? -3.577 5.297 8.830 1.00 96.38 227 TYR A CA 1
ATOM 1810 C C . TYR A 1 227 ? -4.304 5.649 10.129 1.00 96.38 227 TYR A C 1
ATOM 1812 O O . TYR A 1 227 ? -4.214 6.793 10.567 1.00 96.38 227 TYR A O 1
ATOM 1820 N N . VAL A 1 228 ? -4.963 4.683 10.776 1.00 94.81 228 VAL A N 1
ATOM 1821 C CA . VAL A 1 228 ? -5.769 4.951 11.975 1.00 94.81 228 VAL A CA 1
ATOM 1822 C C . VAL A 1 228 ? -4.903 5.495 13.111 1.00 94.81 228 VAL A C 1
ATOM 1824 O O . VAL A 1 228 ? -5.217 6.543 13.655 1.00 94.81 228 VAL A O 1
ATOM 1827 N N . ASN A 1 229 ? -3.759 4.872 13.410 1.00 93.94 229 ASN A N 1
ATOM 1828 C CA . ASN A 1 229 ? -2.868 5.360 14.474 1.00 93.94 229 ASN A CA 1
ATOM 1829 C C . ASN A 1 229 ? -2.285 6.751 14.174 1.00 93.94 229 ASN A C 1
ATOM 1831 O O . ASN A 1 229 ? -2.004 7.531 15.088 1.00 93.94 229 ASN A O 1
ATOM 1835 N N . VAL A 1 230 ? -2.014 7.045 12.899 1.00 95.88 230 VAL A N 1
ATOM 1836 C CA . VAL A 1 230 ? -1.527 8.364 12.487 1.00 95.88 230 VAL A CA 1
ATOM 1837 C C . VAL A 1 230 ? -2.634 9.407 12.619 1.00 95.88 230 VAL A C 1
ATOM 1839 O O . VAL A 1 230 ? -2.361 10.484 13.139 1.00 95.88 230 VAL A O 1
ATOM 1842 N N . MET A 1 231 ? -3.870 9.087 12.239 1.00 95.12 231 MET A N 1
ATOM 1843 C CA . MET A 1 231 ? -5.018 9.980 12.417 1.00 95.12 231 MET A CA 1
ATOM 1844 C C . MET A 1 231 ? -5.355 10.211 13.890 1.00 95.12 231 MET A C 1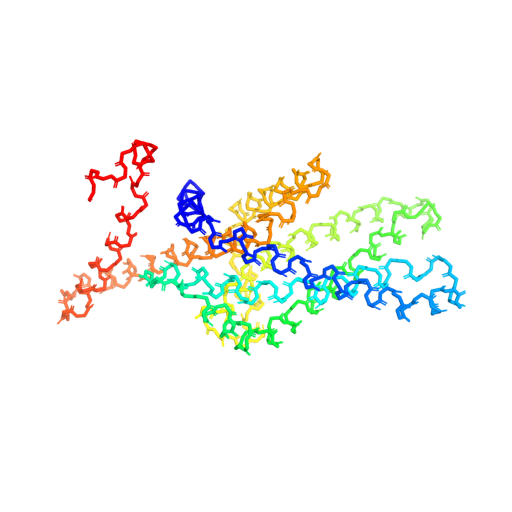
ATOM 1846 O O . MET A 1 231 ? -5.482 11.363 14.287 1.00 95.12 231 MET A O 1
ATOM 1850 N N . GLU A 1 232 ? -5.357 9.166 14.719 1.00 91.12 232 GLU A N 1
ATOM 1851 C CA . GLU A 1 232 ? -5.563 9.267 16.172 1.00 91.12 232 GLU A CA 1
ATOM 1852 C C . GLU A 1 232 ? -4.548 10.217 16.828 1.00 91.12 232 GLU A C 1
ATOM 1854 O O . GLU A 1 232 ? -4.884 10.976 17.734 1.00 91.12 232 GLU A O 1
ATOM 1859 N N . LYS A 1 233 ? -3.292 10.234 16.352 1.00 93.06 233 LYS A N 1
ATOM 1860 C CA . LYS A 1 233 ? -2.277 11.196 16.818 1.00 93.06 233 LYS A CA 1
ATOM 1861 C C . LYS A 1 233 ? -2.681 12.645 16.514 1.00 93.06 233 LYS A C 1
ATOM 1863 O O . LYS A 1 233 ? -2.356 13.522 17.313 1.00 93.06 233 LYS A O 1
ATOM 1868 N N . TYR A 1 234 ? -3.308 12.920 15.371 1.00 93.06 234 TYR A N 1
ATOM 1869 C CA . TYR A 1 234 ? -3.757 14.274 15.029 1.00 93.06 234 TYR A CA 1
ATOM 1870 C C . TYR A 1 234 ? -5.037 14.649 15.760 1.00 93.06 234 TYR A C 1
ATOM 1872 O O . TYR A 1 234 ? -5.097 15.747 16.301 1.00 93.06 234 TYR A O 1
ATOM 1880 N N . GLU A 1 235 ? -5.996 13.730 15.848 1.00 89.56 235 GLU A N 1
ATOM 1881 C CA . GLU A 1 235 ? -7.238 13.920 16.601 1.00 89.56 235 GLU A CA 1
ATOM 1882 C C . GLU A 1 235 ? -6.942 14.210 18.077 1.00 89.56 235 GLU A C 1
ATOM 1884 O O . GLU A 1 235 ? -7.464 15.171 18.628 1.00 89.56 235 GLU A O 1
ATOM 1889 N N . ALA A 1 236 ? -6.009 13.479 18.699 1.00 87.56 236 ALA A N 1
ATOM 1890 C CA . ALA A 1 236 ? -5.590 13.738 20.077 1.00 87.56 236 ALA A CA 1
ATOM 1891 C C . ALA A 1 236 ? -4.910 15.107 20.254 1.00 87.56 236 ALA A C 1
ATOM 1893 O O . ALA A 1 236 ? -5.091 15.760 21.279 1.00 87.56 236 ALA A O 1
ATOM 1894 N N . LYS A 1 237 ? -4.126 15.563 19.267 1.00 89.06 237 LYS A N 1
ATOM 1895 C CA . LYS A 1 237 ? -3.511 16.902 19.300 1.00 89.06 237 LYS A CA 1
ATOM 1896 C C . LYS A 1 237 ? -4.545 18.010 19.129 1.00 89.06 237 LYS A C 1
ATOM 1898 O O . LYS 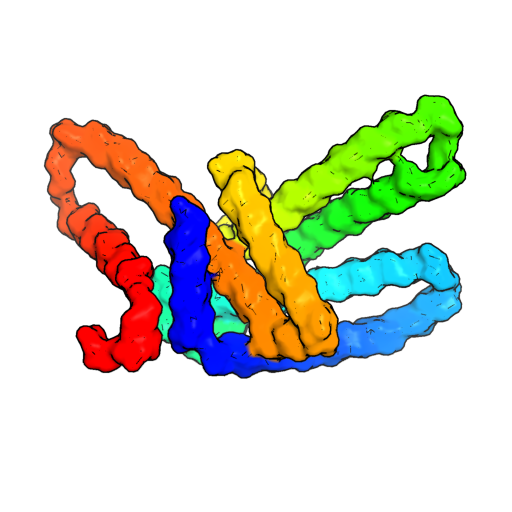A 1 237 ? -4.419 19.050 19.764 1.00 89.06 237 LYS A O 1
ATOM 1903 N N . GLU A 1 238 ? -5.528 17.803 18.260 1.00 87.19 238 GLU A N 1
ATOM 1904 C CA . GLU A 1 238 ? -6.628 18.740 18.045 1.00 87.19 238 GLU A CA 1
ATOM 1905 C C . GLU A 1 238 ? -7.527 18.812 19.283 1.00 87.19 238 GLU A C 1
ATOM 1907 O O . GLU A 1 238 ? -7.834 19.906 19.744 1.00 87.19 238 GLU A O 1
ATOM 1912 N N . ALA A 1 239 ? -7.840 17.667 19.897 1.00 81.94 239 ALA A N 1
ATOM 1913 C CA . ALA A 1 239 ? -8.566 17.594 21.160 1.00 81.94 239 ALA A CA 1
ATOM 1914 C C . ALA A 1 239 ? -7.811 18.288 22.302 1.00 81.94 239 ALA A C 1
ATOM 1916 O O . ALA A 1 239 ? -8.408 19.095 23.002 1.00 81.94 239 ALA A O 1
ATOM 1917 N N . ALA A 1 240 ? -6.503 18.049 22.455 1.00 82.94 240 ALA A N 1
ATOM 1918 C CA . ALA 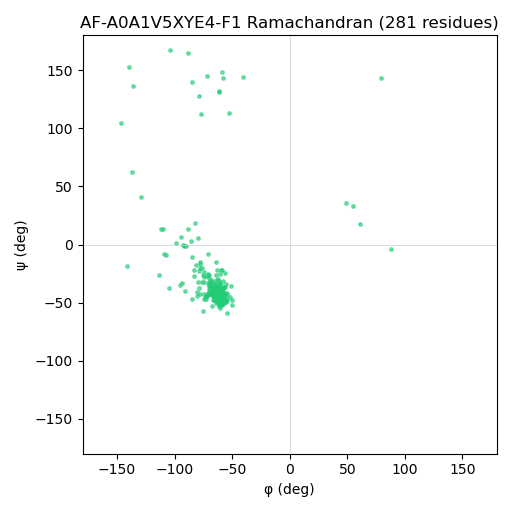A 1 240 ? -5.688 18.722 23.470 1.00 82.94 240 ALA A CA 1
ATOM 1919 C C . ALA A 1 240 ? -5.644 20.243 23.260 1.00 82.94 240 ALA A C 1
ATOM 1921 O O . ALA A 1 240 ? -5.784 21.002 24.212 1.00 82.94 240 ALA A O 1
ATOM 1922 N N . LYS A 1 241 ? -5.519 20.700 22.007 1.00 86.25 241 LYS A N 1
ATOM 1923 C CA . LYS A 1 241 ? -5.556 22.130 21.686 1.00 86.25 241 LYS A CA 1
ATOM 1924 C C . LYS A 1 241 ? -6.917 22.751 22.017 1.00 86.25 241 LYS A C 1
ATOM 1926 O O . LYS A 1 241 ? -6.968 23.825 22.606 1.00 86.25 241 LYS A O 1
ATOM 1931 N N . ASN A 1 242 ? -8.005 22.069 21.662 1.00 79.62 242 ASN A N 1
ATOM 1932 C CA . ASN A 1 242 ? -9.356 22.523 21.977 1.00 79.62 242 ASN A CA 1
ATOM 1933 C C . ASN A 1 242 ? -9.617 22.501 23.490 1.00 79.62 242 ASN A C 1
ATOM 1935 O O . ASN A 1 242 ? -10.317 23.376 23.979 1.00 79.62 242 ASN A O 1
ATOM 1939 N N . GLN A 1 243 ? -9.043 21.544 24.228 1.00 73.94 243 GLN A N 1
ATOM 1940 C CA . GLN A 1 243 ? -9.109 21.492 25.689 1.00 73.94 243 GLN A CA 1
ATOM 1941 C C . GLN A 1 243 ? -8.320 22.627 26.343 1.00 73.94 243 GLN A C 1
ATOM 1943 O O . GLN A 1 243 ? -8.818 23.209 27.293 1.00 73.94 243 GLN A O 1
ATOM 1948 N N . ASP A 1 244 ? -7.137 22.989 25.844 1.00 75.81 244 ASP A N 1
ATOM 1949 C CA . ASP A 1 244 ? -6.395 24.152 26.350 1.00 75.81 244 ASP A CA 1
ATOM 1950 C C . ASP A 1 244 ? -7.176 25.458 26.112 1.00 75.81 244 ASP A C 1
ATOM 1952 O O . ASP A 1 244 ? -7.230 26.314 26.993 1.00 75.81 244 ASP A O 1
ATOM 1956 N N . GLU A 1 245 ? -7.853 25.582 24.964 1.00 73.44 245 GLU A N 1
ATOM 1957 C CA . GLU A 1 245 ? -8.782 26.688 24.684 1.00 73.44 245 GLU A CA 1
ATOM 1958 C C . GLU A 1 245 ? -10.059 26.607 25.552 1.00 73.44 245 GLU A C 1
ATOM 1960 O O . GLU A 1 245 ? -10.602 27.632 25.964 1.00 73.44 245 GLU A O 1
ATOM 1965 N N . SER A 1 246 ? -10.532 25.402 25.891 1.00 58.97 246 SER A N 1
ATOM 1966 C CA . SER A 1 246 ? -11.717 25.177 26.725 1.00 58.97 246 SER A CA 1
ATOM 1967 C C . SER A 1 246 ? -11.416 25.016 28.217 1.00 58.97 246 SER A C 1
ATOM 1969 O O . SER A 1 246 ? -12.340 24.858 28.997 1.00 58.97 246 SER A O 1
ATOM 1971 N N . LEU A 1 247 ? -10.179 25.066 28.701 1.00 52.59 247 LEU A N 1
ATOM 1972 C CA . LEU A 1 247 ? -9.909 25.111 30.145 1.00 52.59 247 LEU A CA 1
ATOM 1973 C C . LEU A 1 247 ? -10.311 26.477 30.740 1.00 52.59 247 LEU A C 1
ATOM 1975 O O . LEU A 1 247 ? -10.430 26.608 31.957 1.00 52.59 247 LEU A O 1
ATOM 1979 N N . GLU A 1 248 ? -10.670 27.443 29.884 1.00 55.03 248 GLU A N 1
ATOM 1980 C CA . GLU A 1 248 ? -11.487 28.614 30.232 1.00 55.03 248 GLU A CA 1
ATOM 1981 C C . GLU A 1 248 ? -13.006 28.308 30.333 1.00 55.03 248 GLU A C 1
ATOM 1983 O O . GLU A 1 248 ? -13.754 29.080 30.932 1.00 55.03 248 GLU A O 1
ATOM 1988 N N . SER A 1 249 ? -13.497 27.172 29.820 1.00 56.88 249 SER A N 1
ATOM 1989 C CA . SER A 1 249 ? -14.911 26.750 29.857 1.00 56.88 249 SER A CA 1
ATOM 1990 C C . SER A 1 249 ? -15.106 25.221 29.984 1.00 56.88 249 SER A C 1
ATOM 1992 O O . SER A 1 249 ? -14.965 24.463 29.031 1.00 56.88 249 SER A O 1
ATOM 1994 N N . ARG A 1 250 ? -15.481 24.747 31.188 1.00 62.69 250 ARG A N 1
ATOM 1995 C CA . ARG A 1 250 ? -15.780 23.324 31.496 1.00 62.69 250 ARG A CA 1
ATOM 1996 C C . ARG A 1 250 ? -16.570 22.618 30.371 1.00 62.69 250 ARG A C 1
ATOM 1998 O O . ARG A 1 250 ? -17.478 23.250 29.829 1.00 62.69 250 ARG A O 1
ATOM 2005 N N . PRO A 1 251 ? -16.318 21.316 30.097 1.00 60.06 251 PRO A N 1
ATOM 2006 C CA . PRO A 1 251 ? -16.992 20.578 29.026 1.00 60.06 251 PRO A CA 1
ATOM 2007 C C . PRO A 1 251 ? -18.510 20.707 29.174 1.00 60.06 251 PRO A C 1
ATOM 2009 O O . PRO A 1 251 ? -19.100 20.259 30.159 1.00 60.06 251 PRO A O 1
ATOM 2012 N N . ALA A 1 252 ? -19.133 21.394 28.217 1.00 65.69 252 ALA A N 1
ATOM 2013 C CA . ALA A 1 252 ? -20.518 21.842 28.329 1.00 65.69 252 ALA A CA 1
ATOM 2014 C C . ALA A 1 252 ? -21.531 20.767 27.900 1.00 65.69 252 ALA A C 1
ATOM 2016 O O . ALA A 1 252 ? -22.733 20.932 28.114 1.00 65.69 252 ALA A O 1
ATOM 2017 N N . SER A 1 253 ? -21.073 19.673 27.278 1.00 78.00 253 SER A N 1
ATOM 2018 C CA . SER A 1 253 ? -21.941 18.725 26.585 1.00 78.00 253 SER A CA 1
ATOM 2019 C C . SER A 1 253 ? -21.585 17.270 26.872 1.00 78.00 253 SER A C 1
ATOM 2021 O O . SER A 1 253 ? -20.439 16.836 26.795 1.00 78.00 253 SER A O 1
ATOM 2023 N N . TRP A 1 254 ? -22.623 16.469 27.101 1.00 75.88 254 TRP A N 1
ATOM 2024 C CA . TRP A 1 254 ? -22.528 15.017 27.257 1.00 75.88 254 TRP A CA 1
ATOM 2025 C C . TRP A 1 254 ? -21.948 14.306 26.022 1.00 75.88 254 TRP A C 1
ATOM 2027 O O . TRP A 1 254 ? -21.430 13.197 26.129 1.00 75.88 254 TRP A O 1
ATOM 2037 N N . LYS A 1 255 ? -22.016 14.942 24.842 1.00 74.75 255 LYS A N 1
ATOM 2038 C CA . LYS A 1 255 ? -21.391 14.416 23.619 1.00 74.75 255 LYS A CA 1
ATOM 2039 C C . LYS A 1 255 ? -19.869 14.389 23.721 1.00 74.75 255 LYS A C 1
ATOM 2041 O O . LYS A 1 255 ? -19.273 13.431 23.242 1.00 74.75 255 LYS A O 1
ATOM 2046 N N . ASP A 1 256 ? -19.275 15.389 24.366 1.00 74.06 256 ASP A N 1
ATOM 2047 C CA . ASP A 1 256 ? -17.820 15.505 24.493 1.00 74.06 256 ASP A CA 1
ATOM 2048 C C . ASP A 1 256 ? -17.301 14.435 25.462 1.00 74.06 256 ASP A C 1
ATOM 2050 O O . ASP A 1 256 ? -16.374 13.701 25.136 1.00 74.06 256 ASP A O 1
ATOM 2054 N N . ILE A 1 257 ? -18.012 14.232 26.581 1.00 76.94 257 ILE A N 1
ATOM 2055 C CA . ILE A 1 257 ? -17.730 13.161 27.553 1.00 76.94 257 ILE A CA 1
ATOM 2056 C C . ILE A 1 257 ? -17.823 11.781 26.890 1.00 76.94 257 ILE A C 1
ATOM 2058 O O . ILE A 1 257 ? -16.927 10.955 27.040 1.00 76.94 257 ILE A O 1
ATOM 2062 N N . LYS A 1 258 ? -18.883 11.526 26.112 1.00 76.75 258 LYS A N 1
ATOM 2063 C CA . LYS A 1 258 ? -19.017 10.257 25.383 1.00 76.75 258 LYS A CA 1
ATOM 2064 C C . LYS A 1 258 ? -17.941 10.052 24.324 1.00 76.75 258 LYS A C 1
ATOM 2066 O O . LYS A 1 258 ? -17.562 8.915 24.062 1.00 76.75 258 LYS A O 1
ATOM 2071 N N . HIS A 1 259 ? -17.483 11.124 23.685 1.00 73.62 259 HIS A N 1
ATOM 2072 C CA . HIS A 1 259 ? -16.405 11.044 22.710 1.00 73.62 259 HIS A CA 1
ATOM 2073 C C . HIS A 1 259 ? -15.080 10.667 23.388 1.00 73.62 259 HIS A C 1
ATOM 2075 O O . HIS A 1 259 ? -14.379 9.786 22.893 1.00 73.62 259 HIS A O 1
ATOM 2081 N N . GLU A 1 260 ? -14.781 11.249 24.553 1.00 72.94 260 GLU A N 1
ATOM 2082 C CA . GLU A 1 260 ? -13.618 10.872 25.365 1.00 72.94 260 GLU A CA 1
ATOM 2083 C C . GLU A 1 260 ? -13.693 9.415 25.850 1.00 72.94 260 GLU A C 1
ATOM 2085 O O . GLU A 1 260 ? -12.714 8.676 25.733 1.00 72.94 260 GLU A O 1
ATOM 2090 N N . GLU A 1 261 ? -14.860 8.972 26.330 1.00 75.38 261 GLU A N 1
ATOM 2091 C CA . GLU A 1 261 ? -15.084 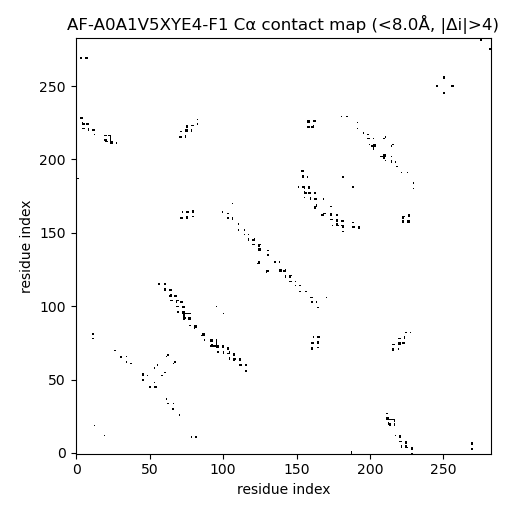7.588 26.769 1.00 75.38 261 GLU A CA 1
ATOM 2092 C C . GLU A 1 261 ? -14.903 6.592 25.612 1.00 75.38 261 GLU A C 1
ATOM 2094 O O . GLU A 1 261 ? -14.205 5.588 25.756 1.00 75.38 261 GLU A O 1
ATOM 2099 N N . PHE A 1 262 ? -15.424 6.920 24.426 1.00 71.69 262 PHE A N 1
ATOM 2100 C CA . PHE A 1 262 ? -15.239 6.120 23.215 1.00 71.69 262 PHE A CA 1
ATOM 2101 C C . PHE A 1 262 ? -13.761 6.006 22.808 1.00 71.69 262 PHE A C 1
ATOM 2103 O O . PHE A 1 262 ? -13.290 4.914 22.484 1.00 71.69 262 PHE A O 1
ATOM 2110 N N . ILE A 1 263 ? -12.996 7.104 22.860 1.00 70.38 263 ILE A N 1
ATOM 2111 C CA . ILE A 1 263 ? -11.548 7.078 22.586 1.00 70.38 263 ILE A CA 1
ATOM 2112 C C . ILE A 1 263 ? -10.833 6.168 23.594 1.00 70.38 263 ILE A C 1
ATOM 2114 O O . ILE A 1 263 ? -9.982 5.360 23.203 1.00 70.38 263 ILE A O 1
ATOM 2118 N N . HIS A 1 264 ? -11.190 6.273 24.876 1.00 71.88 264 HIS A N 1
ATOM 2119 C CA . HIS A 1 264 ? -10.603 5.464 25.938 1.00 71.88 264 HIS A CA 1
ATOM 2120 C C . HIS A 1 264 ? -10.921 3.969 25.769 1.00 71.88 264 HIS A C 1
ATOM 2122 O O . HIS A 1 264 ? -10.039 3.125 25.959 1.00 71.88 264 HIS A O 1
ATOM 2128 N N . ASP A 1 265 ? -12.145 3.609 25.389 1.00 71.88 265 ASP A N 1
ATOM 2129 C CA . ASP A 1 265 ? -12.529 2.211 25.173 1.00 71.88 265 ASP A CA 1
ATOM 2130 C C . ASP A 1 265 ? -11.835 1.599 23.953 1.00 71.88 265 ASP A C 1
ATOM 2132 O O . ASP A 1 265 ? -11.296 0.491 24.051 1.00 71.88 265 ASP A O 1
ATOM 2136 N N . ARG A 1 266 ? -11.673 2.367 22.867 1.00 69.06 266 ARG A N 1
ATOM 2137 C CA . ARG A 1 266 ? -10.882 1.950 21.696 1.00 69.06 266 ARG A CA 1
ATOM 2138 C C . ARG A 1 266 ? -9.450 1.568 22.082 1.00 69.06 266 ARG A C 1
ATOM 2140 O O . ARG A 1 266 ? -8.855 0.661 21.501 1.00 69.06 266 ARG A O 1
ATOM 2147 N N . HIS A 1 267 ? -8.882 2.240 23.088 1.00 69.19 267 HIS A N 1
ATOM 2148 C CA . HIS A 1 267 ? -7.521 1.987 23.568 1.00 69.19 267 HIS A CA 1
ATOM 2149 C C . HIS A 1 267 ? -7.401 0.705 24.403 1.00 69.19 267 HIS A C 1
ATOM 2151 O O . HIS A 1 267 ? -6.325 0.099 24.413 1.00 69.19 267 HIS A O 1
ATOM 2157 N N . LYS A 1 268 ? -8.479 0.244 25.055 1.00 71.81 268 LYS A N 1
ATOM 2158 C CA . LYS A 1 268 ? -8.455 -0.988 25.864 1.00 71.81 268 LYS A CA 1
ATOM 2159 C C . LYS A 1 268 ? -8.182 -2.227 25.011 1.00 71.81 268 LYS A C 1
ATOM 2161 O O . LYS A 1 268 ? -7.410 -3.087 25.432 1.00 71.81 268 LYS A O 1
ATOM 2166 N N . ARG A 1 269 ? -8.715 -2.293 23.781 1.00 67.81 269 ARG A N 1
ATOM 2167 C CA . ARG A 1 269 ? -8.481 -3.423 22.857 1.00 67.81 269 ARG A CA 1
ATOM 2168 C C . ARG A 1 269 ? -6.990 -3.647 22.564 1.00 67.81 269 ARG A C 1
ATOM 2170 O O . ARG A 1 269 ? -6.564 -4.783 22.381 1.00 67.81 269 ARG A O 1
ATOM 2177 N N . TYR A 1 270 ? -6.178 -2.589 22.568 1.00 68.38 270 TYR A N 1
ATOM 2178 C CA . TYR A 1 270 ? -4.748 -2.663 22.234 1.00 68.38 270 TYR A CA 1
ATOM 2179 C C . TYR A 1 270 ? -3.827 -2.822 23.448 1.00 68.38 270 TYR A C 1
ATOM 2181 O O . TYR A 1 270 ? -2.606 -2.809 23.290 1.00 68.38 270 TYR A O 1
ATOM 2189 N N . GLN A 1 271 ? -4.388 -3.006 24.646 1.00 79.19 271 GLN A N 1
ATOM 2190 C CA . GLN A 1 271 ? -3.632 -3.425 25.831 1.00 79.19 271 GLN A CA 1
ATOM 2191 C C . GLN A 1 271 ? -3.481 -4.951 25.923 1.00 79.19 271 GLN A C 1
ATOM 2193 O O . GLN A 1 271 ? -2.881 -5.445 26.878 1.00 79.19 271 GLN A O 1
ATOM 2198 N N . ARG A 1 272 ? -3.983 -5.697 24.925 1.00 81.50 272 ARG A N 1
ATOM 2199 C CA . ARG A 1 272 ? -3.862 -7.154 24.871 1.00 81.50 272 ARG A CA 1
ATOM 2200 C C . ARG A 1 272 ? -2.400 -7.593 24.820 1.00 81.50 272 ARG A C 1
ATOM 2202 O O . ARG A 1 272 ? -1.599 -7.096 24.023 1.00 81.50 272 ARG A O 1
ATOM 2209 N N . THR A 1 273 ? -2.065 -8.556 25.664 1.00 86.44 273 THR A N 1
ATOM 2210 C CA . THR A 1 273 ? -0.737 -9.154 25.796 1.00 86.44 273 THR A CA 1
ATOM 2211 C C . THR A 1 273 ? -0.693 -10.537 25.150 1.00 86.44 273 THR A C 1
ATOM 2213 O O . THR A 1 273 ? -1.719 -11.147 24.862 1.00 86.44 273 THR A O 1
ATOM 2216 N N . LEU A 1 274 ? 0.508 -11.093 24.957 1.00 84.50 274 LEU A N 1
ATOM 2217 C CA . LEU A 1 274 ? 0.663 -12.467 24.455 1.00 84.50 274 LEU A CA 1
ATOM 2218 C C . LEU A 1 274 ? -0.015 -13.517 25.355 1.00 84.50 274 LEU A C 1
ATOM 2220 O O . LEU A 1 274 ? -0.349 -14.600 24.880 1.00 84.50 274 LEU A O 1
ATOM 2224 N N . LYS A 1 275 ? -0.249 -13.203 26.638 1.00 86.88 275 LYS A N 1
ATOM 2225 C CA . LYS A 1 275 ? -0.996 -14.071 27.557 1.00 86.88 275 LYS A CA 1
ATOM 2226 C C . LYS A 1 275 ? -2.430 -14.300 27.068 1.00 86.88 275 LYS A C 1
ATOM 2228 O O . LYS A 1 275 ? -2.955 -15.400 27.224 1.00 86.88 275 LYS A O 1
ATOM 2233 N N . ASP A 1 276 ? -3.010 -13.308 26.403 1.00 85.50 276 ASP A N 1
ATOM 2234 C CA . ASP A 1 276 ? -4.407 -13.320 25.966 1.00 85.50 276 ASP A CA 1
ATOM 2235 C C . ASP A 1 276 ? -4.602 -14.222 24.741 1.00 85.50 276 ASP A C 1
ATOM 2237 O O . ASP A 1 276 ? -5.700 -14.715 24.506 1.00 85.50 276 ASP A O 1
ATOM 2241 N N . ILE A 1 277 ? -3.520 -14.515 24.005 1.00 84.44 277 ILE A N 1
ATOM 2242 C CA . ILE A 1 277 ? -3.510 -15.544 22.952 1.00 84.44 277 ILE A CA 1
ATOM 2243 C C . ILE A 1 277 ? -3.718 -16.929 23.570 1.00 84.44 277 ILE A C 1
ATOM 2245 O O . ILE A 1 277 ? -4.460 -17.748 23.036 1.00 84.44 277 ILE A O 1
ATOM 2249 N N . LEU A 1 278 ? -3.049 -17.200 24.695 1.00 85.94 278 LEU A N 1
ATOM 2250 C CA . LEU A 1 278 ? -3.090 -18.504 25.361 1.00 85.94 278 LEU A CA 1
ATOM 2251 C C . LEU A 1 278 ? -4.366 -18.703 26.179 1.00 85.94 278 LEU A C 1
ATOM 2253 O O . LEU A 1 278 ? -4.730 -19.843 26.464 1.00 85.94 278 LEU A O 1
ATOM 2257 N N . LYS A 1 279 ? -5.015 -17.607 26.580 1.00 86.50 279 LYS A N 1
ATOM 2258 C CA . LYS A 1 279 ? -6.193 -17.617 27.448 1.00 86.50 279 LYS A CA 1
ATOM 2259 C C . LYS A 1 279 ? -7.284 -16.643 26.981 1.00 86.50 279 LYS A C 1
ATOM 2261 O O . LYS A 1 279 ? -7.643 -15.726 27.718 1.00 86.50 279 LYS A O 1
ATOM 2266 N N . PRO A 1 280 ? -7.851 -16.842 25.780 1.00 75.62 280 PRO A N 1
ATOM 2267 C CA . PRO A 1 280 ? -8.853 -15.937 25.216 1.00 75.62 280 PRO A CA 1
ATOM 2268 C C . PRO A 1 280 ? -10.163 -15.863 26.020 1.00 75.62 280 PRO A C 1
ATOM 2270 O O . PRO A 1 280 ? -10.939 -14.944 25.806 1.00 75.62 280 PRO A O 1
ATOM 2273 N N . TRP A 1 281 ? -10.412 -16.806 26.935 1.00 80.62 281 TRP A N 1
ATOM 2274 C CA . TRP A 1 281 ? -11.617 -16.879 27.773 1.00 80.62 281 TRP A CA 1
ATOM 2275 C C . TRP A 1 281 ? -11.506 -16.141 29.120 1.00 80.62 281 TRP A C 1
ATOM 2277 O O . TRP A 1 281 ? -12.452 -16.180 29.900 1.00 80.62 281 TRP A O 1
ATOM 2287 N N . GLU A 1 282 ? -10.360 -15.530 29.452 1.00 78.38 282 GLU A N 1
ATOM 2288 C CA . GLU A 1 282 ? -10.213 -14.718 30.679 1.00 78.38 282 GLU A CA 1
ATOM 2289 C C . GLU A 1 282 ? -10.804 -13.291 30.525 1.00 78.38 282 GLU A C 1
ATOM 2291 O O . GLU A 1 282 ? -10.664 -12.484 31.445 1.00 78.38 282 GLU A O 1
ATOM 2296 N N . TYR A 1 283 ? -11.468 -12.996 29.396 1.00 62.56 283 TYR A N 1
ATOM 2297 C CA . TYR A 1 283 ? -12.057 -11.699 29.028 1.00 62.56 283 TYR A CA 1
ATOM 2298 C C . TYR A 1 283 ? -13.576 -11.753 28.870 1.00 62.56 283 TYR A C 1
ATOM 2300 O O . TYR A 1 283 ? -14.080 -12.776 28.355 1.00 62.56 283 TYR A O 1
#

Solvent-accessible surface area (backbone atoms only — not comparable to full-atom values): 15036 Å² total; per-residue (Å²): 112,66,68,58,32,51,51,46,27,50,48,61,46,59,82,40,40,73,62,41,33,54,52,24,39,54,48,42,53,52,40,53,52,50,50,51,51,51,49,63,69,43,44,66,56,44,70,71,67,41,80,90,62,43,59,66,62,52,54,52,49,55,47,54,50,57,52,49,24,53,54,44,22,14,42,33,41,38,45,48,34,50,74,70,73,42,85,71,53,80,65,44,35,57,47,20,29,71,72,34,24,68,64,39,32,55,55,44,44,55,51,47,54,52,49,49,53,40,49,53,49,40,56,48,53,68,38,91,82,62,56,60,80,90,47,46,66,61,34,52,52,50,37,54,50,42,50,50,52,48,54,52,51,56,41,23,52,44,34,36,54,42,49,34,70,76,65,66,48,57,69,73,58,32,53,54,50,19,48,51,53,35,67,79,36,44,71,60,37,51,51,50,50,53,51,48,51,47,52,53,50,52,9,55,75,55,76,39,54,46,46,42,39,40,42,63,42,50,52,27,38,44,25,37,30,48,43,50,56,55,47,51,54,50,53,52,50,51,51,51,52,52,44,65,67,29,74,83,47,74,90,90,47,74,67,58,57,51,49,53,51,50,56,54,55,64,52,55,71,69,68,68,52,78,66,45,75,80,43,70,79,83,110

Mean predicted aligned error: 6.4 Å

Radius of gyration: 21.92 Å; Cα contacts (8 Å, |Δi|>4): 221; chains: 1; bounding box: 54×48×65 Å

pLDDT: mean 86.16, std 11.35, range [52.59, 98.19]

Secondary structure (DSSP, 8-state):
-HHHHHHHHHHHHHHTHHHHHHHHHHHHHHHHHHHHHHHHHHHHHHHHH-HHHHHHHHHHHHHHHHHTHHHHHHHHHHHHHHHTT----HHHHHHHHHHHHHHHHHHHHHHHHHHHHHHHHHHHHHSTTSS-GGGHHHHHHHHHHHHHHHHHHHHHHHHHHHHHHHH---HHHHHHHHHHHHHHTHHHHHHHHHHHHHHHHHHHHTTTHHIIIIIHHHHHHHHHHHHHHHHHHHHHHHHHHHHHHHTTS----HHHHHHHHHHHHHHHGGG--HHHHH-GGG-

Foldseek 3Di:
DLVLLVLQLVVLCVVCVVVQQVLLLVLVVVLVVVLVVQCVVCVVVCVVPDVPPCCLCSNLLVSQLPSQLQLLQLLLQQLVCVLVVHNDDPVSSVVSNVPRRVVSSVLSNVLSVLLSVLVVLLVLLPDPPNDDPVCNVVSVVSNVVSVVVNLLSVLLNLALRNVCSVPVDDSVVSSVVSNVLCVVPVPSSVVLVVVLVVQVVVCVVVVNPSVSRHNSNSSSSSSNSSNVVSVVVVVVVVVVVVVVVCVVPDDPDPVVVVVVVVNVVSVVVSVDDPVCVVPVPVD

Sequence (283 aa):
MFGRIFLKFFWDVYDYLGRLIVANIILCLIITGLISAIWAAGYPLYMAMGKALFLPALGIGLFLTIALPFPAAAMIHFFSLVSDEHEPEWRDFKEGLKTHYIPLLKITAVFIIAFELLFLNILFYIRPHGFAPALKMAGMVIVGLCFWIFLYLAAMMLYAYPLYVHQRVGMKKNFIRSFILVMDNLGVSVLALLLLLGFWGLGFMTRGVLIFLLNLAMTAALCNSLYVNVMEKYEAKEAAKNQDESLESRPASWKDIKHEEFIHDRHKRYQRTLKDILKPWEY